Protein AF-0000000078545981 (afdb_homodimer)

Radius of gyration: 25.58 Å; Cα contacts (8 Å, |Δi|>4): 473; chains: 2; bounding box: 34×66×47 Å

Solvent-accessible surface area (backbone atoms only — not comparable to full-atom values): 12445 Å² total; per-residue (Å²): 108,71,69,75,79,91,59,86,45,88,55,86,55,73,70,48,71,36,40,28,35,37,30,53,40,69,57,75,70,80,60,61,68,42,64,24,30,32,37,38,50,86,18,31,39,32,31,20,72,53,64,70,74,86,62,79,92,63,53,77,44,69,44,54,41,65,69,32,52,59,37,54,38,78,92,73,46,34,36,37,40,34,45,97,63,34,34,36,37,37,31,60,71,41,71,53,61,66,56,50,51,54,48,51,52,38,18,22,26,33,38,65,70,96,108,73,69,75,77,90,56,86,42,87,57,87,54,76,70,46,73,37,40,27,34,36,31,51,41,68,58,73,72,79,59,61,68,43,62,24,29,33,37,37,52,87,18,31,41,33,30,20,73,53,64,69,77,85,59,78,93,62,54,78,45,70,44,55,42,66,70,32,52,57,37,53,38,80,92,74,46,35,37,37,39,34,46,97,63,34,34,36,37,38,30,60,72,43,70,53,59,68,58,51,50,53,47,50,51,37,18,22,28,34,38,64,71,96

Sequence (228 aa):
MPNWPDEKCTETPARLEGMVSIKRRKRRVINIARKFHAVLDKGILKLFIKKKAQVAPNPEFQIDLAKATIMYDEKRIILIFKTAAESHTLTPLEHTLDEWKDAIRKHRLHRQEAMPNWPDEKCTETPARLEGMVSIKRRKRRVINIARKFHAVLDKGILKLFIKKKAQVAPNPEFQIDLAKATIMYDEKRIILIFKTAAESHTLTPLEHTLDEWKDAIRKHRLHRQEA

Secondary structure (DSSP, 8-state):
-PPPP-----SPPPPEEEEEEEEEEE------EEEEEEEEETTEEEEESS-TTTS-SS-SEEEETTTSEEEEETTTTEEEEE-SSEEEEEEESSS-HHHHHHHHHHHHHHHHH-/-PPPP-----SPPPPEEEEEEEEEEE------EEEEEEEEETTEEEEESS-TTTS-SS-SEEEETTTSEEEEETTTTEEEEE-SSEEEEEEESSS-HHHHHHHHHHHHHHHHH-

Organism: NCBI:txid53326

pLDDT: mean 83.28, std 14.74, range [45.03, 96.81]

Foldseek 3Di:
DDDDDPDDDPDDDDDDDDDDDDDDDDPPDPPDDADFDWDDDLQKIFTHNDDPPDDDPHGPDIDRLLQWDWDDDVVVQWIWTDHPVDIDIDHDPPDGSVVVVVSNVVSNVRNNVD/DDDDDPDDDPDDDDDDDDDDDDDDDDPDDPPDDADFDWDDDLQKIFTHNDDVPPDDPHGPDMDRLLQWDWDDDVVVQWIWTDHPVDIDIDHDPPDGSVVVVVSNVVSNVSNNVD

Nearest PDB structures (foldseek):
  4iap-assembly1_A  TM=8.440E-01  e=1.764E-03  Saccharomyces cerevisiae S288C
  5mr1-assembly1_A  TM=7.602E-01  e=6.972E-03  Homo sapiens
  4gzu-assembly1_A  TM=7.068E-01  e=2.016E-02  Mus musculus
  4h6y-assembly2_B  TM=7.079E-01  e=2.146E-02  Homo sapiens
  2w2w-assembly7_G  TM=6.975E-01  e=3.122E-02  Homo sapiens

Structure (mmCIF, N/CA/C/O backbone):
data_AF-0000000078545981-model_v1
#
loop_
_entity.id
_entity.type
_entity.pdbx_description
1 polymer 'Uncharacterized protein'
#
loop_
_atom_site.group_PDB
_atom_site.id
_atom_site.type_symbol
_atom_site.label_atom_id
_atom_site.label_alt_id
_atom_site.label_comp_id
_atom_site.label_asym_id
_atom_site.label_entity_id
_atom_site.label_seq_id
_atom_site.pdbx_PDB_ins_code
_atom_site.Cartn_x
_atom_site.Cartn_y
_atom_site.Cartn_z
_atom_site.occupancy
_atom_site.B_iso_or_equiv
_atom_site.auth_seq_id
_atom_site.auth_comp_id
_atom_site.auth_asym_id
_atom_site.auth_atom_id
_atom_site.pdbx_PDB_model_num
ATOM 1 N N . MET A 1 1 ? -4.023 8.945 22.219 1 49.41 1 MET A N 1
ATOM 2 C CA . MET A 1 1 ? -3.732 10.281 21.703 1 49.41 1 MET A CA 1
ATOM 3 C C . MET A 1 1 ? -4.93 11.203 21.906 1 49.41 1 MET A C 1
ATOM 5 O O . MET A 1 1 ? -6.066 10.82 21.625 1 49.41 1 MET A O 1
ATOM 9 N N . PRO A 1 2 ? -4.668 12.234 22.734 1 52.06 2 PRO A N 1
ATOM 10 C CA . PRO A 1 2 ? -5.844 13.055 23.016 1 52.06 2 PRO A CA 1
ATOM 11 C C . PRO A 1 2 ? -6.418 13.711 21.766 1 52.06 2 PRO A C 1
ATOM 13 O O . PRO A 1 2 ? -5.676 14.031 20.828 1 52.06 2 PRO A O 1
ATOM 16 N N . ASN A 1 3 ? -7.648 13.547 21.5 1 58.53 3 ASN A N 1
ATOM 17 C CA . ASN A 1 3 ? -8.383 14.281 20.484 1 58.53 3 ASN A CA 1
ATOM 18 C C . ASN A 1 3 ? -8.453 15.766 20.797 1 58.53 3 ASN A C 1
ATOM 20 O O . ASN A 1 3 ? -8.312 16.172 21.953 1 58.53 3 ASN A O 1
ATOM 24 N N . TRP A 1 4 ? -8.344 16.625 19.781 1 61.16 4 TRP A N 1
ATOM 25 C CA . TRP A 1 4 ? -8.391 18.078 19.953 1 61.16 4 TRP A CA 1
ATOM 26 C C . TRP A 1 4 ? -9.75 18.516 20.484 1 61.16 4 TRP A C 1
ATOM 28 O O . TRP A 1 4 ? -10.781 17.984 20.078 1 61.16 4 TRP A O 1
ATOM 38 N N . PRO A 1 5 ? -9.797 19.281 21.547 1 55.97 5 PRO A N 1
ATOM 39 C CA . PRO A 1 5 ? -11.07 19.828 22.031 1 55.97 5 PRO A CA 1
ATOM 40 C C . PRO A 1 5 ? -11.797 20.656 20.969 1 55.97 5 PRO A C 1
ATOM 42 O O . PRO A 1 5 ? -11.148 21.234 20.078 1 55.97 5 PRO A O 1
ATOM 45 N N . ASP A 1 6 ? -13.031 20.625 20.703 1 56.56 6 ASP A N 1
ATOM 46 C CA . ASP A 1 6 ? -13.906 21.328 19.781 1 56.56 6 ASP A CA 1
ATOM 47 C C . ASP A 1 6 ? -14.047 22.797 20.172 1 56.56 6 ASP A C 1
ATOM 49 O O . ASP A 1 6 ? -14.688 23.125 21.172 1 56.56 6 ASP A O 1
ATOM 53 N N . GLU A 1 7 ? -13.016 23.578 20.234 1 57.84 7 GLU A N 1
ATOM 54 C CA . GLU A 1 7 ? -13.258 24.984 20.547 1 57.84 7 GLU A CA 1
ATOM 55 C C . GLU A 1 7 ? -13.57 25.797 19.297 1 57.84 7 GLU A C 1
ATOM 57 O O . GLU A 1 7 ? -13.141 25.422 18.188 1 57.84 7 GLU A O 1
ATOM 62 N N . LYS A 1 8 ? -14.516 26.766 19.359 1 59.5 8 LYS A N 1
ATOM 63 C CA . LYS A 1 8 ? -15 27.625 18.281 1 59.5 8 LYS A CA 1
ATOM 64 C C . LYS A 1 8 ? -13.914 28.578 17.797 1 59.5 8 LYS A C 1
ATOM 66 O O . LYS A 1 8 ? -13.164 29.125 18.609 1 59.5 8 LYS A O 1
ATOM 71 N N . CYS A 1 9 ? -13.602 28.594 16.516 1 61.69 9 CYS A N 1
ATOM 72 C CA . CYS A 1 9 ? -12.578 29.453 15.945 1 61.69 9 CYS A CA 1
ATOM 73 C C . CYS A 1 9 ? -13.133 30.828 15.641 1 61.69 9 CYS A C 1
ATOM 75 O O . CYS A 1 9 ? -14.102 30.969 14.898 1 61.69 9 CYS A O 1
ATOM 77 N N . THR A 1 10 ? -13.008 31.859 16.469 1 61.47 10 THR A N 1
ATOM 78 C CA . THR A 1 10 ? -13.578 33.188 16.203 1 61.47 10 THR A CA 1
ATOM 79 C C . THR A 1 10 ? -12.703 33.969 15.219 1 61.47 10 THR A C 1
ATOM 81 O O . THR A 1 10 ? -13.172 34.906 14.586 1 61.47 10 THR A O 1
ATOM 84 N N . GLU A 1 11 ? -11.43 33.719 15.148 1 72.44 11 GLU A N 1
ATOM 85 C CA . GLU A 1 11 ? -10.586 34.562 14.32 1 72.44 11 GLU A CA 1
ATOM 86 C C . GLU A 1 11 ? -9.828 33.75 13.281 1 72.44 11 GLU A C 1
ATOM 88 O O . GLU A 1 11 ? -9.648 32.531 13.445 1 72.44 11 GLU A O 1
ATOM 93 N N . THR A 1 12 ? -9.68 34.406 12.102 1 81.31 12 THR A N 1
ATOM 94 C CA . THR A 1 12 ? -8.875 33.75 11.07 1 81.31 12 THR A CA 1
ATOM 95 C C . THR A 1 12 ? -7.477 33.438 11.586 1 81.31 12 THR A C 1
ATOM 97 O O . THR A 1 12 ? -6.746 34.344 12 1 81.31 12 THR A O 1
ATOM 100 N N . PRO A 1 13 ? -7.18 32.281 11.602 1 88.12 13 PRO A N 1
ATOM 101 C CA . PRO A 1 13 ? -5.883 31.891 12.164 1 88.12 13 PRO A CA 1
ATOM 102 C C . PRO A 1 13 ? -4.707 32.375 11.32 1 88.12 13 PRO A C 1
ATOM 104 O O . PRO A 1 13 ? -4.836 32.531 10.102 1 88.12 13 PRO A O 1
ATOM 107 N N . ALA A 1 14 ? -3.598 32.75 12.047 1 90.62 14 ALA A N 1
ATOM 108 C CA . ALA A 1 14 ? -2.385 33.219 11.375 1 90.62 14 ALA A CA 1
ATOM 109 C C . ALA A 1 14 ? -1.733 32.094 10.586 1 90.62 14 ALA A C 1
ATOM 111 O O . ALA A 1 14 ? -1.703 30.938 11.031 1 90.62 14 ALA A O 1
ATOM 112 N N . ARG A 1 15 ? -1.225 32.469 9.523 1 93.38 15 ARG A N 1
ATOM 113 C CA . ARG A 1 15 ? -0.495 31.547 8.672 1 93.38 15 ARG A CA 1
ATOM 114 C C . ARG A 1 15 ? 0.783 31.078 9.352 1 93.38 15 ARG A C 1
ATOM 116 O O . ARG A 1 15 ? 1.457 31.844 10.031 1 93.38 15 ARG A O 1
ATOM 123 N N . LEU A 1 16 ? 1.117 29.797 9.211 1 95.06 16 LEU A N 1
ATOM 124 C CA . LEU A 1 16 ? 2.354 29.203 9.711 1 95.06 16 LEU A CA 1
ATOM 125 C C . LEU A 1 16 ? 3.066 28.422 8.617 1 95.06 16 LEU A C 1
ATOM 127 O O . LEU A 1 16 ? 2.426 27.703 7.844 1 95.06 16 LEU A O 1
ATOM 131 N N . GLU A 1 17 ? 4.398 28.641 8.469 1 94.5 17 GLU A N 1
ATOM 132 C CA . GLU A 1 17 ? 5.184 27.891 7.488 1 94.5 17 GLU A CA 1
ATOM 133 C C . GLU A 1 17 ? 6.527 27.453 8.07 1 94.5 17 GLU A C 1
ATOM 135 O O . GLU A 1 17 ? 7.059 28.109 8.969 1 94.5 17 GLU A O 1
ATOM 140 N N . GLY A 1 18 ? 7.02 26.375 7.625 1 94.06 18 GLY A N 1
ATOM 141 C CA . GLY A 1 18 ? 8.297 25.875 8.094 1 94.06 18 GLY A CA 1
ATOM 142 C C . GLY A 1 18 ? 8.641 24.5 7.531 1 94.06 18 GLY A C 1
ATOM 143 O O . GLY A 1 18 ? 7.789 23.844 6.938 1 94.06 18 GLY A O 1
ATOM 144 N N . MET A 1 19 ? 9.844 24.125 7.711 1 95.31 19 MET A N 1
ATOM 145 C CA . MET A 1 19 ? 10.312 22.828 7.238 1 95.31 19 MET A CA 1
ATOM 146 C C . MET A 1 19 ? 9.797 21.703 8.141 1 95.31 19 MET A C 1
ATOM 148 O O . MET A 1 19 ? 9.789 21.844 9.359 1 95.31 19 MET A O 1
ATOM 152 N N . VAL A 1 20 ? 9.312 20.734 7.477 1 95.69 20 VAL A N 1
ATOM 153 C CA . VAL A 1 20 ? 8.828 19.562 8.219 1 95.69 20 VAL A CA 1
ATOM 154 C C . VAL A 1 20 ? 9.297 18.281 7.527 1 95.69 20 VAL A C 1
ATOM 156 O O . VAL A 1 20 ? 9.688 18.312 6.359 1 95.69 20 VAL A O 1
ATOM 159 N N . SER A 1 21 ? 9.375 17.188 8.258 1 95.06 21 SER A N 1
ATOM 160 C CA . SER A 1 21 ? 9.539 15.844 7.73 1 95.06 21 SER A CA 1
ATOM 161 C C . SER A 1 21 ? 8.219 15.078 7.754 1 95.06 21 SER A C 1
ATOM 163 O O . SER A 1 21 ? 7.527 15.047 8.773 1 95.06 21 SER A O 1
ATOM 165 N N . ILE A 1 22 ? 7.805 14.578 6.617 1 93.38 22 ILE A N 1
ATOM 166 C CA . ILE A 1 22 ? 6.527 13.875 6.52 1 93.38 22 ILE A CA 1
ATOM 167 C C . ILE A 1 22 ? 6.773 12.414 6.164 1 93.38 22 ILE A C 1
ATOM 169 O O . ILE A 1 22 ? 7.531 12.109 5.242 1 93.38 22 ILE A O 1
ATOM 173 N N . LYS A 1 23 ? 6.25 11.555 6.898 1 90.88 23 LYS A N 1
ATOM 174 C CA . LYS A 1 23 ? 6.148 10.133 6.566 1 90.88 23 LYS A CA 1
ATOM 175 C C . LYS A 1 23 ? 4.719 9.766 6.176 1 90.88 23 LYS A C 1
ATOM 177 O O . LYS A 1 23 ? 3.791 9.922 6.973 1 90.88 23 LYS A O 1
ATOM 182 N N . ARG A 1 24 ? 4.543 9.359 5.059 1 84.81 24 ARG A N 1
ATOM 183 C CA . ARG A 1 24 ? 3.23 8.992 4.535 1 84.81 24 ARG A CA 1
ATOM 184 C C . ARG A 1 24 ? 3.023 7.48 4.586 1 84.81 24 ARG A C 1
ATOM 186 O O . ARG A 1 24 ? 3.902 6.719 4.18 1 84.81 24 ARG A O 1
ATOM 193 N N . ARG A 1 25 ? 1.862 7.121 5.164 1 79.38 25 ARG A N 1
ATOM 194 C CA . ARG A 1 25 ? 1.507 5.707 5.184 1 79.38 25 ARG A CA 1
ATOM 195 C C . ARG A 1 25 ? 0.142 5.477 4.543 1 79.38 25 ARG A C 1
ATOM 197 O O . ARG A 1 25 ? -0.861 6.039 4.984 1 79.38 25 ARG A O 1
ATOM 204 N N . LYS A 1 26 ? 0.207 4.82 3.455 1 69 26 LYS A N 1
ATOM 205 C CA . LYS A 1 26 ? -1.059 4.445 2.83 1 69 26 LYS A CA 1
ATOM 206 C C . LYS A 1 26 ? -1.692 3.256 3.547 1 69 26 LYS A C 1
ATOM 208 O O . LYS A 1 26 ? -0.987 2.381 4.055 1 69 26 LYS A O 1
ATOM 213 N N . ARG A 1 27 ? -2.984 3.506 3.967 1 61.5 27 ARG A N 1
ATOM 214 C CA . ARG A 1 27 ? -3.691 2.389 4.582 1 61.5 27 ARG A CA 1
ATOM 215 C C . ARG A 1 27 ? -3.605 1.14 3.709 1 61.5 27 ARG A C 1
ATOM 217 O O . ARG A 1 27 ? -3.641 1.229 2.48 1 61.5 27 ARG A O 1
ATOM 224 N N . ARG A 1 28 ? -3.156 0.158 4.367 1 56.94 28 ARG A N 1
ATOM 225 C CA . ARG A 1 28 ? -3.014 -1.12 3.68 1 56.94 28 ARG A CA 1
ATOM 226 C C . ARG A 1 28 ? -4.336 -1.56 3.059 1 56.94 28 ARG A C 1
ATOM 228 O O . ARG A 1 28 ? -5.391 -1.431 3.68 1 56.94 28 ARG A O 1
ATOM 235 N N . VAL A 1 29 ? -4.352 -1.504 1.845 1 54.16 29 VAL A N 1
ATOM 236 C CA . VAL A 1 29 ? -5.477 -2.146 1.174 1 54.16 29 VAL A CA 1
ATOM 237 C C . VAL A 1 29 ? -5.633 -3.576 1.685 1 54.16 29 VAL A C 1
ATOM 239 O O . VAL A 1 29 ? -4.648 -4.301 1.839 1 54.16 29 VAL A O 1
ATOM 242 N N . ILE A 1 30 ? -6.797 -3.688 2.434 1 56.59 30 ILE A N 1
ATOM 243 C CA . ILE A 1 30 ? -7.121 -5.059 2.812 1 56.59 30 ILE A CA 1
ATOM 244 C C . ILE A 1 30 ? -6.891 -5.988 1.624 1 56.59 30 ILE A C 1
ATOM 246 O O . ILE A 1 30 ? -7.43 -5.766 0.537 1 56.59 30 ILE A O 1
ATOM 250 N 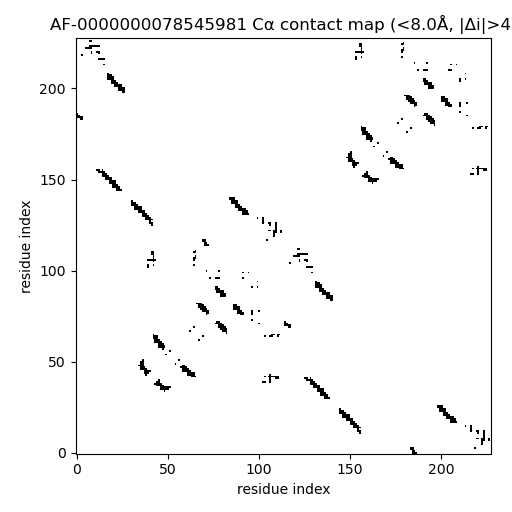N . ASN A 1 31 ? -5.902 -6.707 1.755 1 63.19 31 ASN A N 1
ATOM 251 C CA . ASN A 1 31 ? -5.707 -7.73 0.733 1 63.19 31 ASN A CA 1
ATOM 252 C C . ASN A 1 31 ? -6.77 -8.82 0.816 1 63.19 31 ASN A C 1
ATOM 254 O O . ASN A 1 31 ? -6.848 -9.547 1.81 1 63.19 31 ASN A O 1
ATOM 258 N N . ILE A 1 32 ? -7.82 -8.609 0.059 1 77.75 32 ILE A N 1
ATOM 259 C CA . ILE A 1 32 ? -8.859 -9.625 0.037 1 77.75 32 ILE A CA 1
ATOM 260 C C . ILE A 1 32 ? -8.484 -10.727 -0.951 1 77.75 32 ILE A C 1
ATOM 262 O O . ILE A 1 32 ? -7.938 -10.453 -2.021 1 77.75 32 ILE A O 1
ATOM 266 N N . ALA A 1 33 ? -8.719 -11.945 -0.487 1 88.19 33 ALA A N 1
ATOM 267 C CA . ALA A 1 33 ? -8.57 -13.078 -1.399 1 88.19 33 ALA A CA 1
ATOM 268 C C . ALA A 1 33 ? -9.711 -13.125 -2.404 1 88.19 33 ALA A C 1
ATOM 270 O O . ALA A 1 33 ? -10.867 -12.883 -2.049 1 88.19 33 ALA A O 1
ATOM 271 N N . ARG A 1 34 ? -9.445 -13.281 -3.633 1 89.44 34 ARG A N 1
ATOM 272 C CA . ARG A 1 34 ? -10.438 -13.43 -4.688 1 89.44 34 ARG A CA 1
ATOM 273 C C . ARG A 1 34 ? -10.273 -14.766 -5.406 1 89.44 34 ARG A C 1
ATOM 275 O O . ARG A 1 34 ? -9.164 -15.305 -5.492 1 89.44 34 ARG A O 1
ATOM 282 N N . LYS A 1 35 ? -11.43 -15.227 -5.898 1 92.62 35 LYS A N 1
ATOM 283 C CA . LYS A 1 35 ? -11.406 -16.469 -6.66 1 92.62 35 LYS A CA 1
ATOM 284 C C . LYS A 1 35 ? -11.117 -16.203 -8.133 1 92.62 35 LYS A C 1
ATOM 286 O O . LYS A 1 35 ? -11.625 -15.242 -8.711 1 92.62 35 LYS A O 1
ATOM 291 N N . PHE A 1 36 ? -10.273 -17.047 -8.672 1 92.44 36 PHE A N 1
ATOM 292 C CA . PHE A 1 36 ? -9.914 -16.953 -10.086 1 92.44 36 PHE A CA 1
ATOM 293 C C . PHE A 1 36 ? -9.93 -18.344 -10.734 1 92.44 36 PHE A C 1
ATOM 295 O O . PHE A 1 36 ? -9.766 -19.344 -10.047 1 92.44 36 PHE A O 1
ATOM 302 N N . HIS A 1 37 ? -10.188 -18.359 -11.984 1 93.88 37 HIS A N 1
ATOM 303 C CA . HIS A 1 37 ? -9.797 -19.5 -12.812 1 93.88 37 HIS A CA 1
ATOM 304 C C . HIS A 1 37 ? -8.352 -19.391 -13.266 1 93.88 37 HIS A C 1
ATOM 306 O O . HIS A 1 37 ? -8 -18.484 -14.031 1 93.88 37 HIS A O 1
ATOM 312 N N . ALA A 1 38 ? -7.57 -20.234 -12.797 1 94.75 38 ALA A N 1
ATOM 313 C CA . ALA A 1 38 ? -6.145 -20.188 -13.094 1 94.75 38 ALA A CA 1
ATOM 314 C C . ALA A 1 38 ? -5.793 -21.141 -14.234 1 94.75 38 ALA A C 1
ATOM 316 O O . ALA A 1 38 ? -6.293 -22.266 -14.281 1 94.75 38 ALA A O 1
ATOM 317 N N . VAL A 1 39 ? -4.977 -20.672 -15.125 1 93.75 39 VAL A N 1
ATOM 318 C CA . VAL A 1 39 ? -4.469 -21.484 -16.234 1 93.75 39 VAL A CA 1
ATOM 319 C C . VAL A 1 39 ? -2.941 -21.438 -16.234 1 93.75 39 VAL A C 1
ATOM 321 O O . VAL A 1 39 ? -2.342 -20.375 -16.328 1 93.75 39 VAL A O 1
ATOM 324 N N . LEU A 1 40 ? -2.422 -22.531 -16.047 1 94.81 40 LEU A N 1
ATOM 325 C CA . LEU A 1 40 ? -0.972 -22.672 -16.125 1 94.81 40 LEU A CA 1
ATOM 326 C C . LEU A 1 40 ? -0.556 -23.234 -17.469 1 94.81 40 LEU A C 1
ATOM 328 O O . LEU A 1 40 ? -0.916 -24.359 -17.828 1 94.81 40 LEU A O 1
ATOM 332 N N . ASP A 1 41 ? 0.167 -22.328 -18.25 1 91.19 41 ASP A N 1
ATOM 333 C CA . ASP A 1 41 ? 0.577 -22.703 -19.594 1 91.19 41 ASP A CA 1
ATOM 334 C C . ASP A 1 41 ? 1.945 -22.109 -19.938 1 91.19 41 ASP A C 1
ATOM 336 O O . ASP A 1 41 ? 2.158 -20.906 -19.812 1 91.19 41 ASP A O 1
ATOM 340 N N . LYS A 1 42 ? 2.939 -22.984 -20.312 1 90.12 42 LYS A N 1
ATOM 341 C CA . LYS A 1 42 ? 4.262 -22.594 -20.797 1 90.12 42 LYS A CA 1
ATOM 342 C C . LYS A 1 42 ? 4.973 -21.703 -19.797 1 90.12 42 LYS A C 1
ATOM 344 O O . LYS A 1 42 ? 5.57 -20.688 -20.172 1 90.12 42 LYS A O 1
ATOM 349 N N . GLY A 1 43 ? 4.73 -21.922 -18.578 1 92.19 43 GLY A N 1
ATOM 350 C CA . GLY A 1 43 ? 5.48 -21.234 -17.531 1 92.19 43 GLY A CA 1
ATOM 351 C C . GLY A 1 43 ? 4.805 -19.969 -17.047 1 92.19 43 GLY A C 1
ATOM 352 O O . GLY A 1 43 ? 5.367 -19.234 -16.219 1 92.19 43 GLY A O 1
ATOM 353 N N . ILE A 1 44 ? 3.635 -19.719 -17.547 1 93.88 44 ILE A N 1
ATOM 354 C CA . ILE A 1 44 ? 2.895 -18.516 -17.141 1 93.88 44 ILE A CA 1
ATOM 355 C C . ILE A 1 44 ? 1.591 -18.922 -16.469 1 93.88 44 ILE A C 1
ATOM 357 O O . ILE A 1 44 ? 0.847 -19.766 -16.984 1 93.88 44 ILE A O 1
ATOM 361 N N . LEU A 1 45 ? 1.384 -18.453 -15.273 1 95.19 45 LEU A N 1
ATOM 362 C CA . LEU A 1 45 ? 0.115 -18.625 -14.57 1 95.19 45 LEU A CA 1
ATOM 363 C C . LEU A 1 45 ? -0.827 -17.453 -14.875 1 95.19 45 LEU A C 1
ATOM 365 O O . LEU A 1 45 ? -0.555 -16.312 -14.492 1 95.19 45 LEU A O 1
ATOM 369 N N . LYS A 1 46 ? -1.882 -17.766 -15.547 1 93.19 46 LYS A N 1
ATOM 370 C CA . LYS A 1 46 ? -2.879 -16.766 -15.891 1 93.19 46 LYS A CA 1
ATOM 371 C C . LYS A 1 46 ? -4.117 -16.891 -15.008 1 93.19 46 LYS A C 1
ATOM 373 O O . LYS A 1 46 ? -4.621 -18 -14.797 1 93.19 46 LYS A O 1
ATOM 378 N N . LEU A 1 47 ? -4.559 -15.773 -14.477 1 92.81 47 LEU A N 1
ATOM 379 C CA . LEU A 1 47 ? -5.699 -15.766 -13.562 1 92.81 47 LEU A CA 1
ATOM 380 C C . LEU A 1 47 ? -6.879 -15.023 -14.18 1 92.81 47 LEU A C 1
ATOM 382 O O . LEU A 1 47 ? -6.777 -13.828 -14.492 1 92.81 47 LEU A O 1
ATOM 386 N N . PHE A 1 48 ? -7.977 -15.711 -14.242 1 90.25 48 PHE A N 1
ATOM 387 C CA . PHE A 1 48 ? -9.195 -15.156 -14.828 1 90.25 48 PHE A CA 1
ATOM 388 C C . PHE A 1 48 ? -10.297 -15.047 -13.781 1 90.25 48 PHE A C 1
ATOM 390 O O . PHE A 1 48 ? -10.422 -15.914 -12.914 1 90.25 48 PHE A O 1
ATOM 397 N N . ILE A 1 49 ? -11 -13.93 -13.641 1 81.81 49 ILE A N 1
ATOM 398 C CA . ILE A 1 49 ? -12.102 -13.773 -12.695 1 81.81 49 ILE A CA 1
ATOM 399 C C . ILE A 1 49 ? -13.156 -14.844 -12.953 1 81.81 49 ILE A C 1
ATOM 401 O O . ILE A 1 49 ? -13.727 -15.406 -12.008 1 81.81 49 ILE A O 1
ATOM 405 N N . LYS A 1 50 ? -13.688 -15.039 -14.102 1 68.19 50 LYS A N 1
ATOM 406 C CA . LYS A 1 50 ? -14.68 -16.062 -14.43 1 68.19 50 LYS A CA 1
ATOM 407 C C . LYS A 1 50 ? -14.07 -17.141 -15.32 1 68.19 50 LYS A C 1
ATOM 409 O O . LYS A 1 50 ? -13.016 -16.953 -15.914 1 68.19 50 LYS A O 1
ATOM 414 N N . LYS A 1 51 ? -14.688 -18.344 -15.18 1 58.47 51 LYS A N 1
ATOM 415 C CA . LYS A 1 51 ? -14.258 -19.469 -16 1 58.47 51 LYS A CA 1
ATOM 416 C C . LYS A 1 51 ? -14.016 -19.016 -17.453 1 58.47 51 LYS A C 1
ATOM 418 O O . LYS A 1 51 ? -14.727 -18.156 -17.969 1 58.47 51 LYS A O 1
ATOM 423 N N . LYS A 1 52 ? -12.867 -18.922 -17.922 1 53.31 52 LYS A N 1
ATOM 424 C CA . LYS A 1 52 ? -12.523 -18.641 -19.312 1 53.31 52 LYS A CA 1
ATOM 425 C C . LYS A 1 52 ? -13.703 -18.906 -20.234 1 53.31 52 LYS A C 1
ATOM 427 O O . LYS A 1 52 ? -13.594 -18.766 -21.453 1 53.31 52 LYS A O 1
ATOM 432 N N . ALA A 1 53 ? -14.586 -19.781 -19.812 1 50.41 53 ALA A N 1
ATOM 433 C CA . ALA A 1 53 ? -15.398 -20.062 -21 1 50.41 53 ALA A CA 1
ATOM 434 C C . ALA A 1 53 ? -15.82 -18.766 -21.688 1 50.41 53 ALA A C 1
ATOM 436 O O . ALA A 1 53 ? -15.641 -18.609 -22.891 1 50.41 53 ALA A O 1
ATOM 437 N N . GLN A 1 54 ? -16.953 -18.172 -21.219 1 51.06 54 GLN A N 1
ATOM 438 C CA . GLN A 1 54 ? -17.703 -17.266 -22.078 1 51.06 54 GLN A CA 1
ATOM 439 C C . GLN A 1 54 ? -16.953 -15.938 -22.25 1 51.06 54 GLN A C 1
ATOM 441 O O . GLN A 1 54 ? -17.25 -15.18 -23.172 1 51.06 54 GLN A O 1
ATOM 446 N N . VAL A 1 55 ? -16.375 -15.273 -21.188 1 49.94 55 VAL A N 1
ATOM 447 C CA . VAL A 1 55 ? -16.203 -13.82 -21.188 1 49.94 55 VAL A CA 1
ATOM 448 C C . VAL A 1 55 ? -14.82 -13.461 -21.719 1 49.94 55 VAL A C 1
ATOM 450 O O . VAL A 1 55 ? -13.969 -14.336 -21.875 1 49.94 55 VAL A O 1
ATOM 453 N N . ALA A 1 56 ? -14.25 -12.188 -21.359 1 53.94 56 ALA A N 1
ATOM 454 C CA . ALA A 1 56 ? -13.211 -11.328 -21.922 1 53.94 56 ALA A CA 1
ATOM 455 C C . ALA A 1 56 ? -11.852 -12.023 -21.891 1 53.94 56 ALA A C 1
ATOM 457 O O . ALA A 1 56 ? -11.469 -12.617 -20.875 1 53.94 56 ALA A O 1
ATOM 458 N N . PRO A 1 57 ? -11.141 -12.336 -23.031 1 64.94 57 PRO A N 1
ATOM 459 C CA . PRO A 1 57 ? -9.93 -13.055 -23.422 1 64.94 57 PRO A CA 1
ATOM 460 C C . PRO A 1 57 ? -8.719 -12.672 -22.578 1 64.94 57 PRO A C 1
ATOM 462 O O . PRO A 1 57 ? -7.75 -13.43 -22.484 1 64.94 57 PRO A O 1
ATOM 465 N N . ASN A 1 58 ? -8.836 -11.648 -21.75 1 80.19 58 ASN A N 1
ATOM 466 C CA . ASN A 1 58 ? -7.562 -11.258 -21.141 1 80.19 58 ASN A CA 1
ATOM 467 C C . ASN A 1 58 ? -7.516 -11.617 -19.656 1 80.19 58 ASN A C 1
ATOM 469 O O . ASN A 1 58 ? -8.477 -11.391 -18.922 1 80.19 58 ASN A O 1
ATOM 473 N N . PRO A 1 59 ? -6.551 -12.328 -19.266 1 87.5 59 PRO A N 1
ATOM 474 C CA . PRO A 1 59 ? -6.375 -12.594 -17.828 1 87.5 59 PRO A CA 1
ATOM 475 C C . PRO A 1 59 ? -6.336 -11.32 -17 1 87.5 59 PRO A C 1
ATOM 477 O O . PRO A 1 59 ? -5.926 -10.266 -17.484 1 87.5 59 PRO A O 1
ATOM 480 N N . GLU A 1 60 ? -6.926 -11.32 -15.828 1 85.75 60 GLU A N 1
ATOM 481 C CA . GLU A 1 60 ? -6.801 -10.203 -14.898 1 85.75 60 GLU A CA 1
ATOM 482 C C . GLU A 1 60 ? -5.336 -9.906 -14.594 1 85.75 60 GLU A C 1
ATOM 484 O O . GLU A 1 60 ? -4.93 -8.742 -14.555 1 85.75 60 GLU A O 1
ATOM 489 N N . PHE A 1 61 ? -4.629 -10.984 -14.352 1 86.25 61 PHE A N 1
ATOM 490 C CA . PHE A 1 61 ? -3.182 -10.852 -14.242 1 86.25 61 PHE A CA 1
ATOM 491 C C . PHE A 1 61 ? -2.498 -12.195 -14.477 1 86.25 61 PHE A C 1
ATOM 493 O O . PHE A 1 61 ? -3.162 -13.227 -14.578 1 86.25 61 PHE A O 1
ATOM 500 N N . GLN A 1 62 ? -1.218 -12.062 -14.609 1 92.12 62 GLN A N 1
ATOM 501 C CA . GLN A 1 62 ? -0.416 -13.258 -14.852 1 92.12 62 GLN A CA 1
ATOM 502 C C . GLN A 1 62 ? 0.888 -13.219 -14.062 1 92.12 62 GLN A C 1
ATOM 504 O O . GLN A 1 62 ? 1.367 -12.141 -13.703 1 92.12 62 GLN A O 1
ATOM 509 N N . ILE A 1 63 ? 1.359 -14.289 -13.812 1 93.38 63 ILE A N 1
ATOM 510 C CA . ILE A 1 63 ? 2.617 -14.438 -13.086 1 93.38 63 ILE A CA 1
ATOM 511 C C . ILE A 1 63 ? 3.605 -15.242 -13.93 1 93.38 63 ILE A C 1
ATOM 513 O O . ILE A 1 63 ? 3.316 -16.375 -14.328 1 93.38 63 ILE A O 1
ATOM 517 N N . ASP A 1 64 ? 4.691 -14.625 -14.281 1 93.06 64 ASP A N 1
ATOM 518 C CA . ASP A 1 64 ? 5.797 -15.336 -14.906 1 93.06 64 ASP A CA 1
ATOM 519 C C . ASP A 1 64 ? 6.57 -16.156 -13.883 1 93.06 64 ASP A C 1
ATOM 521 O O . ASP A 1 64 ? 7.273 -15.609 -13.039 1 93.06 64 ASP A O 1
ATOM 525 N N . LEU A 1 65 ? 6.551 -17.422 -14.055 1 93.12 65 LEU A N 1
ATOM 526 C CA . LEU A 1 65 ? 7.098 -18.312 -13.039 1 93.12 65 LEU A CA 1
ATOM 527 C C . LEU A 1 65 ? 8.617 -18.234 -13.008 1 93.12 65 LEU A C 1
ATOM 529 O O . LEU A 1 65 ? 9.242 -18.547 -12 1 93.12 65 LEU A O 1
ATOM 533 N N . ALA A 1 66 ? 9.203 -17.828 -14.078 1 88.62 66 ALA A N 1
ATOM 534 C CA . ALA A 1 66 ? 10.656 -17.719 -14.141 1 88.62 66 ALA A CA 1
ATOM 535 C C . ALA A 1 66 ? 11.148 -16.484 -13.375 1 88.62 66 ALA A C 1
ATOM 537 O O . ALA A 1 66 ? 12.32 -16.422 -12.984 1 88.62 66 ALA A O 1
ATOM 538 N N . LYS A 1 67 ? 10.25 -15.555 -13.148 1 89.06 67 LYS A N 1
ATOM 539 C CA . LYS A 1 67 ? 10.648 -14.297 -12.516 1 89.06 67 LYS A CA 1
ATOM 540 C C . LYS A 1 67 ? 10.195 -14.242 -11.062 1 89.06 67 LYS A C 1
ATOM 542 O O . LYS A 1 67 ? 10.406 -13.242 -10.375 1 89.06 67 LYS A O 1
ATOM 547 N N . ALA A 1 68 ? 9.562 -15.203 -10.672 1 90.38 68 ALA A N 1
ATOM 548 C CA . ALA A 1 68 ? 9.016 -15.211 -9.312 1 90.38 68 ALA A CA 1
ATOM 549 C C . ALA A 1 68 ? 9.766 -16.203 -8.422 1 90.38 68 ALA A C 1
ATOM 551 O O . ALA A 1 68 ? 10.195 -17.25 -8.883 1 90.38 68 ALA A O 1
ATOM 552 N N . THR A 1 69 ? 10.047 -15.812 -7.227 1 91.88 69 THR A N 1
ATOM 553 C CA . THR A 1 69 ? 10.414 -16.781 -6.199 1 91.88 69 THR A CA 1
ATOM 554 C C . THR A 1 69 ? 9.188 -17.531 -5.707 1 91.88 69 THR A C 1
ATOM 556 O O . THR A 1 69 ? 8.195 -16.922 -5.301 1 91.88 69 THR A O 1
ATOM 559 N N . ILE A 1 70 ? 9.258 -18.797 -5.809 1 92.62 70 ILE A N 1
ATOM 560 C CA . ILE A 1 70 ? 8.086 -19.609 -5.496 1 92.62 70 ILE A CA 1
ATOM 561 C C . ILE A 1 70 ? 8.352 -20.438 -4.234 1 92.62 70 ILE A C 1
ATOM 563 O O . ILE A 1 70 ? 9.383 -21.094 -4.125 1 92.62 70 ILE A O 1
ATOM 567 N N . MET A 1 71 ? 7.441 -20.297 -3.311 1 91.81 71 MET A N 1
ATOM 568 C CA . MET A 1 71 ? 7.473 -21.062 -2.061 1 91.81 71 MET A CA 1
ATOM 569 C C . MET A 1 71 ? 6.141 -21.75 -1.809 1 91.81 71 MET A C 1
ATOM 571 O O . MET A 1 71 ? 5.152 -21.484 -2.496 1 91.81 71 MET A O 1
ATOM 575 N N . TYR A 1 72 ? 6.137 -22.75 -0.926 1 92.06 72 TYR A N 1
ATOM 576 C CA . TYR A 1 72 ? 4.887 -23.422 -0.578 1 92.06 72 TYR A CA 1
ATOM 577 C C . TYR A 1 72 ? 4.836 -23.734 0.911 1 92.06 72 TYR A C 1
ATOM 579 O O . TYR A 1 72 ? 5.871 -23.766 1.582 1 92.06 72 TYR A O 1
ATOM 587 N N . ASP A 1 73 ? 3.691 -23.812 1.418 1 91.75 73 ASP A N 1
ATOM 588 C CA . ASP A 1 73 ? 3.398 -24.219 2.789 1 91.75 73 ASP A CA 1
ATOM 589 C C . ASP A 1 73 ? 2.379 -25.344 2.816 1 91.75 73 ASP A C 1
ATOM 591 O O . ASP A 1 73 ? 1.188 -25.125 2.59 1 91.75 73 ASP A O 1
ATOM 595 N N . GLU A 1 74 ? 2.764 -26.531 3.164 1 91 74 GLU A N 1
ATOM 596 C CA . GLU A 1 74 ? 1.907 -27.703 3.113 1 91 74 GLU A CA 1
ATOM 597 C C . GLU A 1 74 ? 0.861 -27.672 4.223 1 91 74 GLU A C 1
ATOM 599 O O . GLU A 1 74 ? -0.262 -28.156 4.039 1 91 74 GLU A O 1
ATOM 604 N N . LYS A 1 75 ? 1.283 -27.141 5.34 1 91.94 75 LYS A N 1
ATOM 605 C CA . LYS A 1 75 ? 0.343 -27.062 6.453 1 91.94 75 LYS A CA 1
ATOM 606 C C . LYS A 1 75 ? -0.825 -26.141 6.129 1 91.94 75 LYS A C 1
ATOM 608 O O . LYS A 1 75 ? -1.975 -26.438 6.457 1 91.94 75 LYS A O 1
ATOM 613 N N . ARG A 1 76 ? -0.532 -25.172 5.371 1 92.69 76 ARG A N 1
ATOM 614 C CA . ARG A 1 76 ? -1.55 -24.188 5.031 1 92.69 76 ARG A CA 1
ATOM 615 C C . ARG A 1 76 ? -2.137 -24.453 3.65 1 92.69 76 ARG A C 1
ATOM 617 O O . ARG A 1 76 ? -3.102 -23.812 3.242 1 92.69 76 ARG A O 1
ATOM 624 N N . ILE A 1 77 ? -1.62 -25.344 2.98 1 94.5 77 ILE A N 1
ATOM 625 C CA . ILE A 1 77 ? -2.051 -25.734 1.644 1 94.5 77 ILE A CA 1
ATOM 626 C C . ILE A 1 77 ? -2.053 -24.516 0.724 1 94.5 77 ILE A C 1
ATOM 628 O O . ILE A 1 77 ? -3.039 -24.25 0.03 1 94.5 77 ILE A O 1
ATOM 632 N N . ILE A 1 78 ? -0.888 -23.797 0.711 1 95.56 78 ILE A N 1
ATOM 633 C CA . ILE A 1 78 ? -0.81 -22.594 -0.109 1 95.56 78 ILE A CA 1
ATOM 634 C C . ILE A 1 78 ? 0.504 -22.578 -0.888 1 95.56 78 ILE A C 1
ATOM 636 O O . ILE A 1 78 ? 1.471 -23.25 -0.495 1 95.56 78 ILE A O 1
ATOM 640 N N . LEU A 1 79 ? 0.482 -21.875 -2.012 1 95.56 79 LEU A N 1
ATOM 641 C CA . LEU A 1 79 ? 1.651 -21.469 -2.787 1 95.56 79 LEU A CA 1
ATOM 642 C C . LEU A 1 79 ? 1.855 -19.969 -2.717 1 95.56 79 LEU A C 1
ATOM 644 O O . LEU A 1 79 ? 0.889 -19.203 -2.752 1 95.56 79 LEU A O 1
ATOM 648 N N . ILE A 1 80 ? 3.117 -19.516 -2.602 1 94.62 80 ILE A N 1
ATOM 649 C CA . ILE A 1 80 ? 3.426 -18.094 -2.543 1 94.62 80 ILE A CA 1
ATOM 650 C C . ILE A 1 80 ? 4.336 -17.719 -3.711 1 94.62 80 ILE A C 1
ATOM 652 O O . ILE A 1 80 ? 5.387 -18.328 -3.912 1 94.62 80 ILE A O 1
ATOM 656 N N . PHE A 1 81 ? 3.9 -16.859 -4.465 1 93.75 81 PHE A N 1
ATOM 657 C CA . PHE A 1 81 ? 4.676 -16.266 -5.555 1 93.75 81 PHE A CA 1
ATOM 658 C C . PHE A 1 81 ? 5.156 -14.875 -5.195 1 93.75 81 PHE A C 1
ATOM 660 O O . PHE A 1 81 ? 4.344 -13.969 -4.969 1 93.75 81 PHE A O 1
ATOM 667 N N . LYS A 1 82 ? 6.457 -14.695 -5.133 1 90.31 82 LYS A N 1
ATOM 668 C CA . LYS A 1 82 ? 7.02 -13.391 -4.793 1 90.31 82 LYS A CA 1
ATOM 669 C C . LYS A 1 82 ? 7.785 -12.797 -5.969 1 90.31 82 LYS A C 1
ATOM 671 O O . LYS A 1 82 ? 8.672 -13.445 -6.52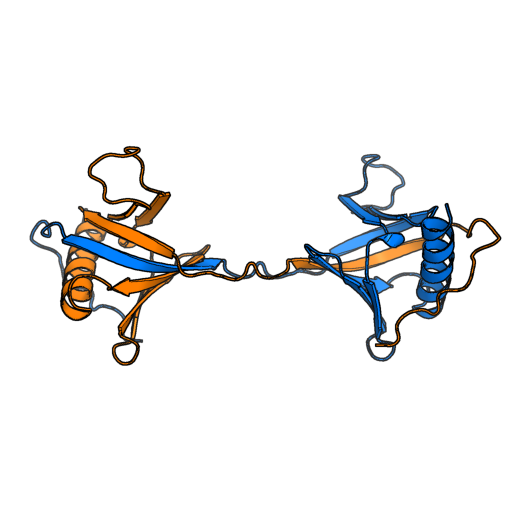7 1 90.31 82 LYS A O 1
ATOM 676 N N . THR A 1 83 ? 7.363 -11.727 -6.348 1 85.75 83 THR A N 1
ATOM 677 C CA . THR A 1 83 ? 8.102 -10.914 -7.309 1 85.75 83 THR A CA 1
ATOM 678 C C . THR A 1 83 ? 8.672 -9.664 -6.641 1 85.75 83 THR A C 1
ATOM 680 O O . THR A 1 83 ? 8.578 -9.516 -5.422 1 85.75 83 THR A O 1
ATOM 683 N N . ALA A 1 84 ? 9.336 -8.812 -7.387 1 77.38 84 ALA A N 1
ATOM 684 C CA . ALA A 1 84 ? 9.922 -7.59 -6.84 1 77.38 84 ALA A CA 1
ATOM 685 C C . ALA A 1 84 ? 8.844 -6.648 -6.312 1 77.38 84 ALA A C 1
ATOM 687 O O . ALA A 1 84 ? 9.062 -5.93 -5.336 1 77.38 84 ALA A O 1
ATOM 688 N N . ALA A 1 85 ? 7.68 -6.738 -6.883 1 72.56 85 ALA A N 1
ATOM 689 C CA . ALA A 1 85 ? 6.668 -5.723 -6.613 1 72.56 85 ALA A CA 1
ATOM 690 C C . ALA A 1 85 ? 5.539 -6.285 -5.758 1 72.56 85 ALA A C 1
ATOM 692 O O . ALA A 1 85 ? 4.852 -5.539 -5.059 1 72.56 85 ALA A O 1
ATOM 693 N N . GLU A 1 86 ? 5.398 -7.594 -5.84 1 82.56 86 GLU A N 1
ATOM 694 C CA . GLU A 1 86 ? 4.191 -8.133 -5.219 1 82.56 86 GLU A CA 1
ATOM 695 C C . GLU A 1 86 ? 4.406 -9.57 -4.754 1 82.56 86 GLU A C 1
ATOM 697 O O . GLU A 1 86 ? 5.348 -10.234 -5.191 1 82.56 86 GLU A O 1
ATOM 702 N N . SER A 1 87 ? 3.574 -9.922 -3.824 1 88.12 87 SER A N 1
ATOM 703 C CA . SER A 1 87 ? 3.467 -11.312 -3.387 1 88.12 87 SER A CA 1
ATOM 704 C C . SER A 1 87 ? 2.045 -11.836 -3.564 1 88.12 87 SER A C 1
ATOM 706 O O . SER A 1 87 ? 1.076 -11.125 -3.297 1 88.12 87 SER A O 1
ATOM 708 N N . HIS A 1 88 ? 1.947 -13 -4.125 1 91.75 88 HIS A N 1
ATOM 709 C CA . HIS A 1 88 ? 0.658 -13.656 -4.328 1 91.75 88 HIS A CA 1
ATOM 710 C C . HIS A 1 88 ? 0.583 -14.977 -3.572 1 91.75 88 HIS A C 1
ATOM 712 O O . HIS A 1 88 ? 1.486 -15.805 -3.678 1 91.75 88 HIS A O 1
ATOM 718 N N . THR A 1 89 ? -0.428 -15.055 -2.844 1 94.12 89 THR A N 1
ATOM 719 C CA . THR A 1 89 ? -0.706 -16.328 -2.184 1 94.12 89 THR A CA 1
ATOM 720 C C . THR A 1 89 ? -1.849 -17.062 -2.881 1 94.12 89 THR A C 1
ATOM 722 O O . THR A 1 89 ? -2.943 -16.516 -3.029 1 94.12 89 THR A O 1
ATOM 725 N N . LEU A 1 90 ? -1.584 -18.25 -3.344 1 96.06 90 LEU A N 1
ATOM 726 C CA . LEU A 1 90 ? -2.549 -19.062 -4.066 1 96.06 90 LEU A CA 1
ATOM 727 C C . LEU A 1 90 ? -3.025 -20.234 -3.207 1 96.06 90 LEU A C 1
ATOM 729 O O . LEU A 1 90 ? -2.211 -21 -2.699 1 96.06 90 LEU A O 1
ATOM 733 N N . THR A 1 91 ? -4.301 -20.312 -3.076 1 96.81 91 THR A N 1
ATOM 734 C CA . THR A 1 91 ? -4.949 -21.469 -2.447 1 96.81 91 THR A CA 1
ATOM 735 C C . THR A 1 91 ? -5.75 -22.266 -3.471 1 96.81 91 THR A C 1
ATOM 737 O O . THR A 1 91 ? -6.727 -21.766 -4.031 1 96.81 91 THR A O 1
ATOM 740 N N . PRO A 1 92 ? -5.297 -23.5 -3.678 1 96.69 92 PRO A N 1
ATOM 741 C CA . PRO A 1 92 ? -6.051 -24.312 -4.633 1 96.69 92 PRO A CA 1
ATOM 742 C C . PRO A 1 92 ? -7.484 -24.594 -4.176 1 96.69 92 PRO A C 1
ATOM 744 O O . PRO A 1 92 ? -7.707 -24.969 -3.021 1 96.69 92 PRO A O 1
ATOM 747 N N . LEU A 1 93 ? -8.375 -24.344 -5.082 1 95.69 93 LEU A N 1
ATOM 748 C CA . LEU A 1 93 ? -9.758 -24.734 -4.84 1 95.69 93 LEU A CA 1
ATOM 749 C C . LEU A 1 93 ? -10.125 -25.984 -5.625 1 95.69 93 LEU A C 1
ATOM 751 O O . LEU A 1 93 ? -11.016 -26.734 -5.227 1 95.69 93 LEU A O 1
ATOM 755 N N . GLU A 1 94 ? -9.484 -26.031 -6.77 1 94.88 94 GLU A N 1
ATOM 756 C CA . GLU A 1 94 ? -9.516 -27.25 -7.566 1 94.88 94 GLU A CA 1
ATOM 757 C C . GLU A 1 94 ? -8.117 -27.859 -7.711 1 94.88 94 GLU A C 1
ATOM 759 O O . GLU A 1 94 ? -7.133 -27.125 -7.844 1 94.88 94 GLU A O 1
ATOM 764 N N . HIS A 1 95 ? -8.016 -29.25 -7.688 1 95.19 95 HIS A N 1
ATOM 765 C CA . HIS A 1 95 ? -6.762 -30 -7.684 1 95.19 95 HIS A CA 1
ATOM 766 C C . HIS A 1 95 ? -6.047 -29.859 -6.34 1 95.19 95 HIS A C 1
ATOM 768 O O . HIS A 1 95 ? -6.344 -28.953 -5.562 1 95.19 95 HIS A O 1
ATOM 774 N N . THR A 1 96 ? -5.258 -30.734 -6.07 1 95.38 96 THR A N 1
ATOM 775 C CA . THR A 1 96 ? -4.547 -30.734 -4.801 1 95.38 96 THR A CA 1
ATOM 776 C C . THR A 1 96 ? -3.344 -29.797 -4.855 1 95.38 96 THR A C 1
ATOM 778 O O . THR A 1 96 ? -2.898 -29.422 -5.941 1 95.38 96 THR A O 1
ATOM 781 N N . LEU A 1 97 ? -2.838 -29.453 -3.721 1 95.81 97 LEU A N 1
ATOM 782 C CA . LEU A 1 97 ? -1.625 -28.656 -3.645 1 95.81 97 LEU A CA 1
ATOM 783 C C . LEU A 1 97 ? -0.465 -29.344 -4.352 1 95.81 97 LEU A C 1
ATOM 785 O O . LEU A 1 97 ? 0.312 -28.688 -5.055 1 95.81 97 LEU A O 1
ATOM 789 N N . ASP A 1 98 ? -0.4 -30.656 -4.16 1 94.38 98 ASP A N 1
ATOM 790 C CA . ASP A 1 98 ? 0.69 -31.422 -4.758 1 94.38 98 ASP A CA 1
ATOM 791 C C . ASP A 1 98 ? 0.634 -31.359 -6.281 1 94.38 98 ASP A C 1
ATOM 793 O O . ASP A 1 98 ? 1.67 -31.281 -6.945 1 94.38 98 ASP A O 1
ATOM 797 N N . GLU A 1 99 ? -0.528 -31.422 -6.848 1 95 99 GLU A N 1
ATOM 798 C CA . GLU A 1 99 ? -0.693 -31.312 -8.297 1 95 99 GLU A CA 1
ATOM 799 C C . GLU A 1 99 ? -0.245 -29.953 -8.805 1 95 99 GLU A C 1
ATOM 801 O O . GLU A 1 99 ? 0.451 -29.859 -9.82 1 95 99 GLU A O 1
ATOM 806 N N . TRP A 1 100 ? -0.667 -28.969 -8.102 1 96.31 100 TRP A N 1
ATOM 807 C CA . TRP A 1 100 ? -0.263 -27.625 -8.484 1 96.31 100 TRP A CA 1
ATOM 808 C C . TRP A 1 100 ? 1.246 -27.453 -8.352 1 96.31 100 TRP A C 1
ATOM 810 O O . TRP A 1 100 ? 1.89 -26.875 -9.234 1 96.31 100 TRP A O 1
ATOM 820 N N . LYS A 1 101 ? 1.82 -27.906 -7.305 1 93.88 101 LYS A N 1
ATOM 821 C CA . LYS A 1 101 ? 3.258 -27.797 -7.07 1 93.88 101 LYS A CA 1
ATOM 822 C C . LYS A 1 101 ? 4.047 -28.438 -8.211 1 93.88 101 LYS A C 1
ATOM 824 O O . LYS A 1 101 ? 4.984 -27.828 -8.734 1 93.88 101 LYS A O 1
ATOM 829 N N . ASP A 1 102 ? 3.637 -29.625 -8.492 1 92.44 102 ASP A N 1
ATOM 830 C CA . ASP A 1 102 ? 4.332 -30.375 -9.531 1 92.44 102 ASP A CA 1
ATOM 831 C C . ASP A 1 102 ? 4.227 -29.656 -10.883 1 92.44 102 ASP A C 1
ATOM 833 O O . ASP A 1 102 ? 5.223 -29.516 -11.594 1 92.44 102 ASP A O 1
ATOM 837 N N . ALA A 1 103 ? 3.025 -29.25 -11.188 1 93.75 103 ALA A N 1
ATOM 838 C CA . ALA A 1 103 ? 2.818 -28.531 -12.445 1 93.75 103 ALA A CA 1
ATOM 839 C C . ALA A 1 103 ? 3.648 -27.266 -12.5 1 93.75 103 ALA A C 1
ATOM 841 O O . ALA A 1 103 ? 4.297 -26.969 -13.516 1 93.75 103 ALA A O 1
ATOM 842 N N . ILE A 1 104 ? 3.625 -26.469 -11.477 1 94.12 104 ILE A N 1
ATOM 843 C CA . ILE A 1 104 ? 4.32 -25.188 -11.414 1 94.12 104 ILE A CA 1
ATOM 844 C C . ILE A 1 104 ? 5.824 -25.406 -11.562 1 94.12 104 ILE A C 1
ATOM 846 O O . ILE A 1 104 ? 6.504 -24.656 -12.258 1 94.12 104 ILE A O 1
ATOM 850 N N . ARG A 1 105 ? 6.32 -26.438 -10.883 1 90.81 105 ARG A N 1
ATOM 851 C CA . ARG A 1 105 ? 7.738 -26.766 -10.984 1 90.81 105 ARG A CA 1
ATOM 852 C C . ARG A 1 105 ? 8.125 -27.047 -12.438 1 90.81 105 ARG A C 1
ATOM 854 O O . ARG A 1 105 ? 9.125 -26.516 -12.93 1 90.81 105 ARG A O 1
ATOM 861 N N . LYS A 1 106 ? 7.41 -27.859 -13.07 1 90.12 106 LYS A N 1
ATOM 862 C CA . LYS A 1 106 ? 7.691 -28.234 -14.453 1 90.12 106 LYS A CA 1
ATOM 863 C C . LYS A 1 106 ? 7.633 -27.031 -15.383 1 90.12 106 LYS A C 1
ATOM 865 O O . LYS A 1 106 ? 8.492 -26.875 -16.25 1 90.12 106 LYS A O 1
ATOM 870 N N . HIS A 1 107 ? 6.652 -26.234 -15.172 1 91.75 107 HIS A N 1
ATOM 871 C CA . HIS A 1 107 ? 6.492 -25.047 -16.016 1 91.75 107 HIS A CA 1
ATOM 872 C C . HIS A 1 107 ? 7.617 -24.047 -15.789 1 91.75 107 HIS A C 1
ATOM 874 O O . HIS A 1 107 ? 8.102 -23.422 -16.734 1 91.75 107 HIS A O 1
ATOM 880 N N . ARG A 1 108 ? 7.961 -23.922 -14.539 1 89.75 108 ARG A N 1
ATOM 881 C CA . ARG A 1 108 ? 9.047 -23 -14.227 1 89.75 108 ARG A CA 1
ATOM 882 C C . ARG A 1 108 ? 10.344 -23.422 -14.906 1 89.75 108 ARG A C 1
ATOM 884 O O . ARG A 1 108 ? 11.039 -22.594 -15.508 1 89.75 108 ARG A O 1
ATOM 891 N N . LEU A 1 109 ? 10.656 -24.719 -14.797 1 86.81 109 LEU A N 1
ATOM 892 C CA . LEU A 1 109 ? 11.867 -25.25 -15.422 1 86.81 109 LEU A CA 1
ATOM 893 C C . LEU A 1 109 ? 11.836 -25.047 -16.938 1 86.81 109 LEU A C 1
ATOM 895 O O . LEU A 1 109 ? 12.836 -24.656 -17.531 1 86.81 109 LEU A O 1
ATOM 899 N N . HIS A 1 110 ? 10.734 -25.266 -17.438 1 85.69 110 HIS A N 1
ATOM 900 C CA . HIS A 1 110 ? 10.555 -25.109 -18.875 1 85.69 110 HIS A CA 1
ATOM 901 C C . HIS A 1 110 ? 10.781 -23.656 -19.297 1 85.69 110 HIS A C 1
ATOM 903 O O . HIS A 1 110 ? 11.445 -23.391 -20.312 1 85.69 110 HIS A O 1
ATOM 909 N N . ARG A 1 111 ? 10.242 -22.75 -18.516 1 85.25 111 ARG A N 1
ATOM 910 C CA . ARG A 1 111 ? 10.297 -21.328 -18.812 1 85.25 111 ARG A CA 1
ATOM 911 C C . ARG A 1 111 ? 11.711 -20.797 -18.672 1 85.25 111 ARG A C 1
ATOM 913 O O . ARG A 1 111 ? 12.148 -19.938 -19.453 1 85.25 111 ARG A O 1
ATOM 920 N N . GLN A 1 112 ? 12.445 -21.25 -17.797 1 83.44 112 GLN A N 1
ATOM 921 C CA . GLN A 1 112 ? 13.812 -20.797 -17.531 1 83.44 112 GLN A CA 1
ATOM 922 C C . GLN A 1 112 ? 14.773 -21.312 -18.594 1 83.44 112 GLN A C 1
ATOM 924 O O . GLN A 1 112 ? 15.797 -20.688 -18.875 1 83.44 112 GLN A O 1
ATOM 929 N N . GLU A 1 113 ? 14.422 -22.469 -19.125 1 75.31 113 GLU A N 1
ATOM 930 C CA . GLU A 1 113 ? 15.273 -23.047 -20.156 1 75.31 113 GLU A CA 1
ATOM 931 C C . GLU A 1 113 ? 14.906 -22.516 -21.531 1 75.31 113 GLU A C 1
ATOM 933 O O . GLU A 1 113 ? 15.719 -22.547 -22.469 1 75.31 113 GLU A O 1
ATOM 938 N N . ALA A 1 114 ? 13.789 -22.016 -21.688 1 65.25 114 ALA A N 1
ATOM 939 C CA . ALA A 1 114 ? 13.391 -21.531 -23 1 65.25 114 ALA A CA 1
ATOM 940 C C . ALA A 1 114 ? 13.992 -20.141 -23.266 1 65.25 114 ALA A C 1
ATOM 942 O O . ALA A 1 114 ? 14.234 -19.375 -22.328 1 65.25 114 ALA A O 1
ATOM 943 N N . MET B 1 1 ? 10.883 -22.219 3.836 1 45.03 1 MET B N 1
ATOM 944 C CA . MET B 1 1 ? 10.203 -22.734 2.66 1 45.03 1 MET B CA 1
ATOM 945 C C . MET B 1 1 ? 11.203 -23.234 1.625 1 45.03 1 MET B C 1
ATOM 947 O O . MET B 1 1 ? 12.188 -22.562 1.329 1 45.03 1 MET B O 1
ATOM 951 N N . PRO B 1 2 ? 11.141 -24.562 1.351 1 48.88 2 PRO B N 1
ATOM 952 C CA . PRO B 1 2 ? 12.172 -25.047 0.438 1 48.88 2 PRO B CA 1
ATOM 953 C C . PRO B 1 2 ? 12.078 -24.438 -0.953 1 48.88 2 PRO B C 1
ATOM 955 O O . PRO B 1 2 ? 10.984 -24.094 -1.41 1 48.88 2 PRO B O 1
ATOM 958 N N . ASN B 1 3 ? 13.094 -23.859 -1.432 1 56.03 3 ASN B N 1
ATOM 959 C CA . ASN B 1 3 ? 13.242 -23.469 -2.828 1 56.03 3 ASN B CA 1
ATOM 960 C C . ASN B 1 3 ? 13.234 -24.672 -3.758 1 56.03 3 ASN B C 1
ATOM 962 O O . ASN B 1 3 ? 13.586 -25.781 -3.344 1 56.03 3 ASN B O 1
ATOM 966 N N . TRP B 1 4 ? 12.508 -24.609 -4.883 1 58.47 4 TRP B N 1
ATOM 967 C CA . TRP B 1 4 ? 12.422 -25.719 -5.828 1 58.47 4 TRP B CA 1
ATOM 968 C C . TRP B 1 4 ? 13.797 -26.062 -6.402 1 58.47 4 TRP B C 1
ATOM 970 O O . TRP B 1 4 ? 14.609 -25.156 -6.645 1 58.47 4 TRP B O 1
ATOM 980 N N . PRO B 1 5 ? 14.172 -27.297 -6.383 1 52.81 5 PRO B N 1
ATOM 981 C CA . PRO B 1 5 ? 15.414 -27.719 -7.031 1 52.81 5 PRO B CA 1
ATOM 982 C C . PRO B 1 5 ? 15.461 -27.344 -8.508 1 52.81 5 PRO B C 1
ATOM 984 O O . PRO B 1 5 ? 14.422 -27.25 -9.156 1 52.81 5 PRO B O 1
ATOM 987 N N . ASP B 1 6 ? 16.438 -26.812 -9.125 1 53.66 6 ASP B N 1
ATOM 988 C CA . ASP B 1 6 ? 16.703 -26.438 -10.508 1 53.66 6 ASP B CA 1
ATOM 989 C C . ASP B 1 6 ? 16.719 -27.656 -11.43 1 53.66 6 ASP B C 1
ATOM 991 O O . ASP B 1 6 ? 17.672 -28.438 -11.414 1 53.66 6 ASP B O 1
ATOM 995 N N . GLU B 1 7 ? 15.719 -28.484 -11.484 1 55 7 GLU B N 1
ATOM 996 C CA . GLU B 1 7 ? 15.812 -29.609 -12.43 1 55 7 GLU B CA 1
ATOM 997 C C . GLU B 1 7 ? 15.445 -29.156 -13.844 1 55 7 GLU B C 1
ATOM 999 O O . GLU B 1 7 ? 14.656 -28.234 -14.016 1 55 7 GLU B O 1
ATOM 1004 N N . LYS B 1 8 ? 16.188 -29.609 -14.898 1 57.28 8 LYS B N 1
ATOM 1005 C CA . LYS B 1 8 ? 16.062 -29.297 -16.328 1 57.28 8 LYS B CA 1
ATOM 1006 C C . LYS B 1 8 ? 14.75 -29.828 -16.891 1 57.28 8 LYS B C 1
ATOM 1008 O O . LYS B 1 8 ? 14.344 -30.953 -16.594 1 57.28 8 LYS B O 1
ATOM 1013 N N . CYS B 1 9 ? 13.898 -28.984 -17.391 1 60.09 9 CYS B N 1
ATOM 1014 C CA . CYS B 1 9 ? 12.609 -29.375 -17.938 1 60.09 9 CYS B CA 1
ATOM 1015 C C . CYS B 1 9 ? 12.758 -29.844 -19.391 1 60.09 9 CYS B C 1
ATOM 1017 O O . CYS B 1 9 ? 13.242 -29.094 -20.234 1 60.09 9 CYS B O 1
ATOM 1019 N N . THR B 1 10 ? 12.914 -31.125 -19.719 1 60.03 10 THR B N 1
ATOM 1020 C CA . THR B 1 10 ? 13.086 -31.578 -21.094 1 60.03 10 THR B CA 1
ATOM 1021 C C . THR B 1 10 ? 11.766 -31.516 -21.859 1 60.03 10 THR B C 1
ATOM 1023 O O . THR B 1 10 ? 11.758 -31.469 -23.078 1 60.03 10 THR B O 1
ATOM 1026 N N . GLU B 1 11 ? 10.664 -31.688 -21.219 1 70.94 11 GLU B N 1
ATOM 1027 C CA . GLU B 1 11 ? 9.43 -31.797 -21.984 1 70.94 11 GLU B CA 1
ATOM 1028 C C . GLU B 1 11 ? 8.477 -30.656 -21.656 1 70.94 11 GLU B C 1
ATOM 1030 O O . GLU B 1 11 ? 8.578 -30.047 -20.578 1 70.94 11 GLU B O 1
ATOM 1035 N N . THR B 1 12 ? 7.75 -30.219 -22.734 1 80.94 12 THR B N 1
ATOM 1036 C CA . THR B 1 12 ? 6.746 -29.172 -22.516 1 80.94 12 THR B CA 1
ATOM 1037 C C . THR B 1 12 ? 5.723 -29.625 -21.469 1 80.94 12 THR B C 1
ATOM 1039 O O . THR B 1 12 ? 5.062 -30.656 -21.641 1 80.94 12 THR B O 1
ATOM 1042 N N . PRO B 1 13 ? 5.672 -28.953 -20.484 1 88 13 PRO B N 1
ATOM 1043 C CA . PRO B 1 13 ? 4.773 -29.359 -19.406 1 88 13 PRO B CA 1
ATOM 1044 C C . PRO B 1 13 ? 3.299 -29.266 -19.797 1 88 13 PRO B C 1
ATOM 1046 O O . PRO B 1 13 ? 2.934 -28.422 -20.609 1 88 13 PRO B O 1
ATOM 1049 N N . ALA B 1 14 ? 2.502 -30.25 -19.234 1 90.62 14 ALA B N 1
ATOM 1050 C CA . ALA B 1 14 ? 1.066 -30.266 -19.5 1 90.62 14 ALA B CA 1
ATOM 1051 C C . ALA B 1 14 ? 0.375 -29.062 -18.875 1 90.62 14 ALA B C 1
ATOM 1053 O O . ALA B 1 14 ? 0.716 -28.641 -17.766 1 90.62 14 ALA B O 1
ATOM 1054 N N . ARG B 1 15 ? -0.56 -28.609 -19.578 1 93.44 15 ARG B N 1
ATOM 1055 C CA . ARG B 1 15 ? -1.377 -27.5 -19.094 1 93.44 15 ARG B CA 1
ATOM 1056 C C . ARG B 1 15 ? -2.213 -27.922 -17.891 1 93.44 15 ARG B C 1
ATOM 1058 O O . ARG B 1 15 ? -2.715 -29.047 -17.828 1 93.44 15 ARG B O 1
ATOM 1065 N N . LEU B 1 16 ? -2.342 -27.047 -16.922 1 95 16 LEU B N 1
ATOM 1066 C CA . LEU B 1 16 ? -3.188 -27.234 -15.742 1 95 16 LEU B CA 1
ATOM 1067 C C . LEU B 1 16 ? -4.105 -26.047 -15.523 1 95 16 LEU B C 1
ATOM 1069 O O . LEU B 1 16 ? -3.682 -24.891 -15.664 1 95 16 LEU B O 1
ATOM 1073 N N . GLU B 1 17 ? -5.422 -26.297 -15.273 1 94.62 17 GLU B N 1
ATOM 1074 C CA . GLU B 1 17 ? -6.367 -25.234 -14.984 1 94.62 17 GLU B CA 1
ATOM 1075 C C . GLU B 1 17 ? -7.309 -25.609 -13.844 1 94.62 17 GLU B C 1
ATOM 1077 O O . GLU B 1 17 ? -7.578 -26.781 -13.625 1 94.62 17 GLU B O 1
ATOM 1082 N N . GLY B 1 18 ? -7.723 -24.688 -13.109 1 94.19 18 GLY B N 1
ATOM 1083 C CA . GLY B 1 18 ? -8.641 -24.906 -12 1 94.19 18 GLY B CA 1
ATOM 1084 C C . GLY B 1 18 ? -8.914 -23.672 -11.188 1 94.19 18 GLY B C 1
ATOM 1085 O O . GLY B 1 18 ? -8.242 -22.656 -11.344 1 94.19 18 GLY B O 1
ATOM 1086 N N . MET B 1 19 ? -9.906 -23.75 -10.375 1 95.5 19 MET B N 1
ATOM 1087 C CA . MET B 1 19 ? -10.273 -22.641 -9.508 1 95.5 19 MET B CA 1
ATOM 1088 C C . MET B 1 19 ? -9.281 -22.484 -8.359 1 95.5 19 MET B C 1
ATOM 1090 O O . MET B 1 19 ? -8.852 -23.484 -7.773 1 95.5 19 MET B O 1
ATOM 1094 N N . VAL B 1 20 ? -8.906 -21.25 -8.172 1 95.81 20 VAL B N 1
ATOM 1095 C CA . VAL B 1 20 ? -7.996 -20.969 -7.07 1 95.81 20 VAL B CA 1
ATOM 1096 C C . VAL B 1 20 ? -8.453 -19.703 -6.344 1 95.81 20 VAL B C 1
ATOM 1098 O O . VAL B 1 20 ? -9.242 -18.922 -6.879 1 95.81 20 VAL B O 1
ATOM 1101 N N . SER B 1 21 ? -8.062 -19.562 -5.113 1 95.25 21 SER B N 1
ATOM 1102 C CA . SER B 1 21 ? -8.172 -18.312 -4.359 1 95.25 21 SER B CA 1
ATOM 1103 C C . SER B 1 21 ? -6.824 -17.609 -4.27 1 95.25 21 SER B C 1
ATOM 1105 O O . SER B 1 21 ? -5.816 -18.219 -3.928 1 95.25 21 SER B O 1
ATOM 1107 N N . ILE B 1 22 ? -6.781 -16.359 -4.688 1 93.44 22 ILE B N 1
ATOM 1108 C CA . ILE B 1 22 ? -5.535 -15.602 -4.695 1 93.44 22 ILE B CA 1
ATOM 1109 C C . ILE B 1 22 ? -5.633 -14.43 -3.719 1 93.44 22 ILE B C 1
ATOM 1111 O O . ILE B 1 22 ? -6.617 -13.688 -3.734 1 93.44 22 ILE B O 1
ATOM 1115 N N . LYS B 1 23 ? -4.727 -14.328 -2.865 1 90.75 23 LYS B N 1
ATOM 1116 C CA . LYS B 1 23 ? -4.512 -13.141 -2.043 1 90.75 23 LYS B CA 1
ATOM 1117 C C . LYS B 1 23 ? -3.285 -12.359 -2.506 1 90.75 23 LYS B C 1
ATOM 1119 O O . LYS B 1 23 ? -2.174 -12.891 -2.516 1 90.75 23 LYS B O 1
ATOM 11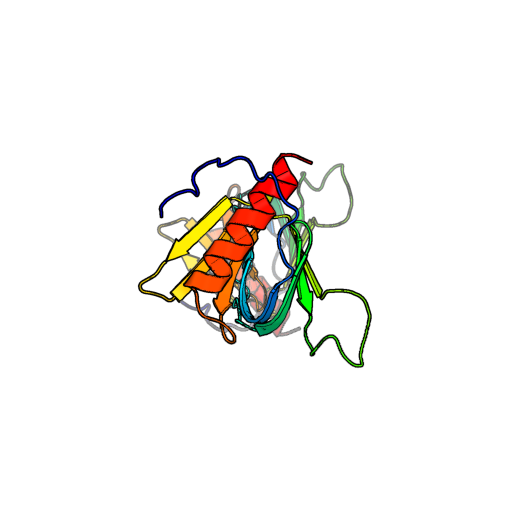24 N N . ARG B 1 24 ? -3.469 -11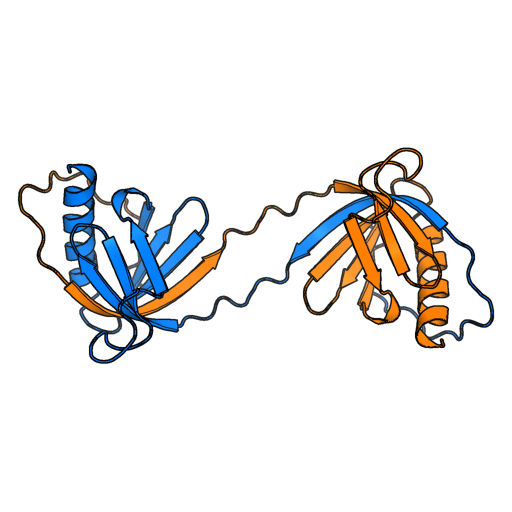.242 -2.918 1 84.69 24 ARG B N 1
ATOM 1125 C CA . ARG B 1 24 ? -2.398 -10.391 -3.422 1 84.69 24 ARG B CA 1
ATOM 1126 C C . ARG B 1 24 ? -1.933 -9.406 -2.355 1 84.69 24 ARG B C 1
ATOM 1128 O O . ARG B 1 24 ? -2.752 -8.766 -1.691 1 84.69 24 ARG B O 1
ATOM 1135 N N . ARG B 1 25 ? -0.604 -9.414 -2.148 1 78.81 25 ARG B N 1
ATOM 1136 C CA . ARG B 1 25 ? -0.025 -8.445 -1.226 1 78.81 25 ARG B CA 1
ATOM 1137 C C . ARG B 1 25 ? 1.021 -7.582 -1.924 1 78.81 25 ARG B C 1
ATOM 1139 O O . ARG B 1 25 ? 2.012 -8.102 -2.443 1 78.81 25 ARG B O 1
ATOM 1146 N N . LYS B 1 26 ? 0.667 -6.359 -2.021 1 68 26 LYS B N 1
ATOM 1147 C CA . LYS B 1 26 ? 1.653 -5.43 -2.559 1 68 26 LYS B CA 1
ATOM 1148 C C . LYS B 1 26 ? 2.699 -5.066 -1.509 1 68 26 LYS B C 1
ATOM 1150 O O . LYS B 1 26 ? 2.391 -4.996 -0.317 1 68 26 LYS B O 1
ATOM 1155 N N . ARG B 1 27 ? 4.02 -5.359 -1.919 1 60.81 27 ARG B N 1
ATOM 1156 C CA . ARG B 1 27 ? 5.082 -4.953 -1.002 1 60.81 27 ARG B CA 1
ATOM 1157 C C . ARG B 1 27 ? 4.883 -3.514 -0.538 1 60.81 27 ARG B C 1
ATOM 1159 O O . ARG B 1 27 ? 4.445 -2.66 -1.313 1 60.81 27 ARG B O 1
ATOM 1166 N N . ARG B 1 28 ? 4.875 -3.43 0.729 1 56.31 28 ARG B N 1
ATOM 1167 C CA . ARG B 1 28 ? 4.703 -2.115 1.337 1 56.31 28 ARG B CA 1
ATOM 1168 C C . ARG B 1 28 ? 5.766 -1.14 0.846 1 56.31 28 ARG B C 1
ATOM 1170 O O 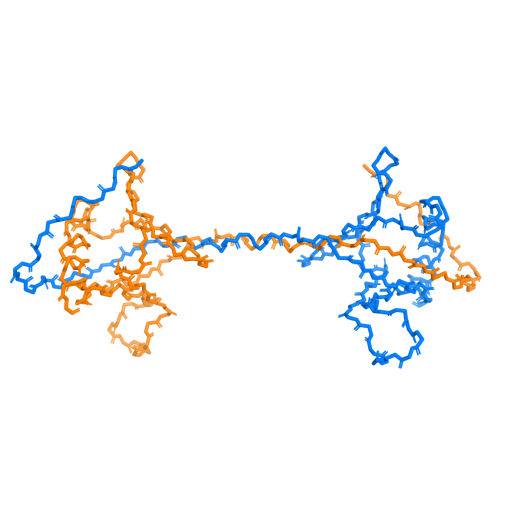. ARG B 1 28 ? 6.941 -1.5 0.73 1 56.31 28 ARG B O 1
ATOM 1177 N N . VAL B 1 29 ? 5.328 -0.273 0.14 1 53.97 29 VAL B N 1
ATOM 1178 C CA . VAL B 1 29 ? 6.223 0.84 -0.16 1 53.97 29 VAL B CA 1
ATOM 1179 C C . VAL B 1 29 ? 6.801 1.403 1.136 1 53.97 29 VAL B C 1
ATOM 1181 O O . VAL B 1 29 ? 6.078 1.585 2.117 1 53.97 29 VAL B O 1
ATOM 1184 N N . ILE B 1 30 ? 8.164 1.108 1.233 1 56.53 30 ILE B N 1
ATOM 1185 C CA . ILE B 1 30 ? 8.836 1.76 2.352 1 56.53 30 ILE B CA 1
ATOM 1186 C C . ILE B 1 30 ? 8.367 3.207 2.465 1 56.53 30 ILE B C 1
ATOM 1188 O O . ILE B 1 30 ? 8.414 3.959 1.488 1 56.53 30 ILE B O 1
ATOM 1192 N N . ASN B 1 31 ? 7.637 3.406 3.439 1 62.94 31 ASN B N 1
ATOM 1193 C CA . ASN B 1 31 ? 7.262 4.789 3.707 1 62.94 31 ASN B CA 1
ATOM 1194 C C . ASN B 1 31 ? 8.469 5.625 4.137 1 62.94 31 ASN B C 1
ATOM 1196 O O . ASN B 1 31 ? 9.039 5.395 5.203 1 62.94 31 ASN B O 1
ATOM 1200 N N . ILE B 1 32 ? 9.125 6.219 3.188 1 78.38 32 ILE B N 1
ATOM 1201 C CA . ILE B 1 32 ? 10.258 7.074 3.512 1 78.38 32 ILE B CA 1
ATOM 1202 C C . ILE B 1 32 ? 9.758 8.469 3.902 1 78.38 32 ILE B C 1
ATOM 1204 O O . ILE B 1 32 ? 8.82 8.984 3.297 1 78.38 32 ILE B O 1
ATOM 1208 N N . ALA B 1 33 ? 10.352 8.953 4.98 1 88.5 33 ALA B N 1
ATOM 1209 C CA . ALA B 1 33 ? 10.078 10.344 5.355 1 88.5 33 ALA B CA 1
ATOM 1210 C C . ALA B 1 33 ? 10.773 11.312 4.402 1 88.5 33 ALA B C 1
ATOM 1212 O O . ALA B 1 33 ? 1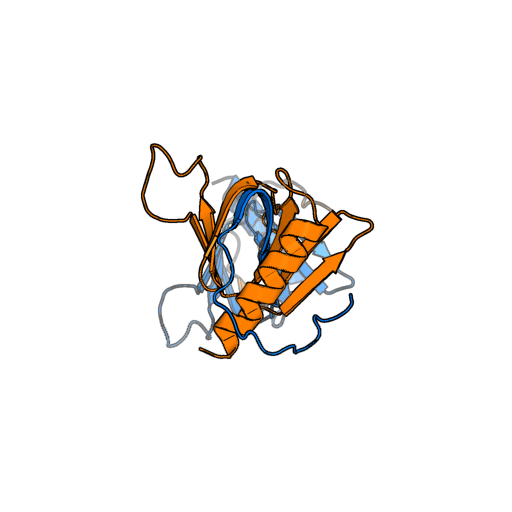1.914 11.086 3.994 1 88.5 33 ALA B O 1
ATOM 1213 N N . ARG B 1 34 ? 10.086 12.281 3.936 1 89.56 34 ARG B N 1
ATOM 1214 C CA . ARG B 1 34 ? 10.633 13.328 3.088 1 89.56 34 ARG B CA 1
ATOM 1215 C C . ARG B 1 34 ? 10.453 14.703 3.729 1 89.56 34 ARG B C 1
ATOM 1217 O O . ARG B 1 34 ? 9.5 14.922 4.48 1 89.56 34 ARG B O 1
ATOM 1224 N N . LYS B 1 35 ? 11.406 15.562 3.373 1 92.62 35 LYS B N 1
ATOM 1225 C CA . LYS B 1 35 ? 11.32 16.938 3.867 1 92.62 35 LYS B CA 1
ATOM 1226 C C . LYS B 1 35 ? 10.469 17.797 2.947 1 92.62 35 LYS B C 1
ATOM 1228 O O . LYS B 1 35 ? 10.555 17.688 1.722 1 92.62 35 LYS B O 1
ATOM 1233 N N . PHE B 1 36 ? 9.648 18.609 3.578 1 92.44 36 PHE B N 1
ATOM 1234 C CA . PHE B 1 36 ? 8.789 19.531 2.846 1 92.44 36 PHE B CA 1
ATOM 1235 C C . PHE B 1 36 ? 8.797 20.906 3.494 1 92.44 36 PHE B C 1
ATOM 1237 O O . PHE B 1 36 ? 9.062 21.031 4.691 1 92.44 36 PHE B O 1
ATOM 1244 N N . HIS B 1 37 ? 8.586 21.875 2.697 1 93.88 37 HIS B N 1
ATOM 1245 C CA . HIS B 1 37 ? 8.125 23.172 3.209 1 93.88 37 HIS B CA 1
ATOM 1246 C C . HIS B 1 37 ? 6.609 23.172 3.398 1 93.88 37 HIS B C 1
ATOM 1248 O O . HIS B 1 37 ? 5.855 23.094 2.426 1 93.88 37 HIS B O 1
ATOM 1254 N N . ALA B 1 38 ? 6.227 23.234 4.59 1 94.69 38 ALA B N 1
ATOM 1255 C CA . ALA B 1 38 ? 4.801 23.188 4.91 1 94.69 38 ALA B CA 1
ATOM 1256 C C . ALA B 1 38 ? 4.23 24.594 5.098 1 94.69 38 ALA B C 1
ATOM 1258 O O . ALA B 1 38 ? 4.863 25.453 5.715 1 94.69 38 ALA B O 1
ATOM 1259 N N . VAL B 1 39 ? 3.074 24.797 4.531 1 93.69 39 VAL B N 1
ATOM 1260 C CA . VAL B 1 39 ? 2.344 26.047 4.691 1 93.69 39 VAL B CA 1
ATOM 1261 C C . VAL B 1 39 ? 0.938 25.766 5.215 1 93.69 39 VAL B C 1
ATOM 1263 O O . VAL B 1 39 ? 0.171 25.031 4.582 1 93.69 39 VAL B O 1
ATOM 1266 N N . LEU B 1 40 ? 0.72 26.234 6.316 1 94.81 40 LEU B N 1
ATOM 1267 C CA . LEU B 1 40 ? -0.607 26.141 6.914 1 94.81 40 LEU B CA 1
ATOM 1268 C C . LEU B 1 40 ? -1.389 27.438 6.719 1 94.81 40 LEU B C 1
ATOM 1270 O O . LEU B 1 40 ? -0.996 28.484 7.23 1 94.81 40 LEU B O 1
ATOM 1274 N N . ASP B 1 41 ? -2.494 27.281 5.879 1 91.31 41 ASP B N 1
ATOM 1275 C CA . ASP B 1 41 ? -3.299 28.453 5.543 1 91.31 41 ASP B CA 1
ATOM 1276 C C . ASP B 1 41 ? -4.773 28.094 5.41 1 91.31 41 ASP B C 1
ATOM 1278 O O . ASP B 1 41 ? -5.129 27.172 4.66 1 91.31 41 ASP B O 1
ATOM 1282 N N . LYS B 1 42 ? -5.695 28.766 6.188 1 89.94 42 LYS B N 1
ATOM 1283 C CA . LYS B 1 42 ? -7.148 28.641 6.105 1 89.94 42 LYS B CA 1
ATOM 1284 C C . LYS B 1 42 ? -7.582 27.188 6.285 1 89.94 42 LYS B C 1
ATOM 1286 O O . LYS B 1 42 ? -8.438 26.688 5.547 1 89.94 42 LYS B O 1
ATOM 1291 N N . GLY B 1 43 ? -6.863 26.484 7.062 1 92.12 43 GLY B N 1
ATOM 1292 C CA . GLY B 1 43 ? -7.281 25.141 7.43 1 92.12 43 GLY B CA 1
ATOM 1293 C C . GLY B 1 43 ? -6.699 24.078 6.527 1 92.12 43 GLY B C 1
ATOM 1294 O O . GLY B 1 43 ? -7.035 22.891 6.66 1 92.12 43 GLY B O 1
ATOM 1295 N N . ILE B 1 44 ? -5.871 24.484 5.633 1 93.81 44 ILE B N 1
ATOM 1296 C CA . ILE B 1 44 ? -5.25 23.547 4.711 1 93.81 44 ILE B CA 1
ATOM 1297 C C . ILE B 1 44 ? -3.74 23.531 4.922 1 93.81 44 ILE B C 1
ATOM 1299 O O . ILE B 1 44 ? -3.105 24.594 4.977 1 93.81 44 ILE B O 1
ATOM 1303 N N . LEU B 1 45 ? -3.188 22.375 5.156 1 95.12 45 LEU B N 1
ATOM 1304 C CA . LEU B 1 45 ? -1.741 22.172 5.211 1 95.12 45 LEU B CA 1
ATOM 1305 C C . LEU B 1 45 ? -1.189 21.812 3.836 1 95.12 45 LEU B C 1
ATOM 1307 O O . LEU B 1 45 ? -1.495 20.734 3.307 1 95.12 45 LEU B O 1
ATOM 1311 N N . LYS B 1 46 ? -0.426 22.688 3.291 1 93.12 46 LYS B N 1
ATOM 1312 C CA . LYS B 1 46 ? 0.188 22.469 1.986 1 93.12 46 LYS B CA 1
ATOM 1313 C C . LYS B 1 46 ? 1.664 22.109 2.127 1 93.12 46 LYS B C 1
ATOM 1315 O O . LYS B 1 46 ? 2.396 22.75 2.879 1 93.12 46 LYS B O 1
ATOM 1320 N N . LEU B 1 47 ? 2.082 21.062 1.457 1 92.75 47 LEU B N 1
ATOM 1321 C CA . LEU B 1 47 ? 3.455 20.578 1.547 1 92.75 47 LEU B CA 1
ATOM 1322 C C . LEU B 1 47 ? 4.18 20.766 0.216 1 92.75 47 LEU B C 1
ATOM 1324 O O . LEU B 1 47 ? 3.77 20.188 -0.798 1 92.75 47 LEU B O 1
ATOM 1328 N N . PHE B 1 48 ? 5.293 21.438 0.281 1 90.25 48 PHE B N 1
ATOM 1329 C CA . PHE B 1 48 ? 6.094 21.719 -0.904 1 90.25 48 PHE B CA 1
ATOM 1330 C C . PHE B 1 48 ? 7.465 21.078 -0.8 1 90.25 48 PHE B C 1
ATOM 1332 O O . PHE B 1 48 ? 8.055 21.016 0.283 1 90.25 48 PHE B O 1
ATOM 1339 N N . ILE B 1 49 ? 7.984 20.344 -1.792 1 81.62 49 ILE B N 1
ATOM 1340 C CA . ILE B 1 49 ? 9.305 19.719 -1.778 1 81.62 49 ILE B CA 1
ATOM 1341 C C . ILE B 1 49 ? 10.375 20.797 -1.541 1 81.62 49 ILE B C 1
ATOM 1343 O O . ILE B 1 49 ? 11.336 20.562 -0.806 1 81.62 49 ILE B O 1
ATOM 1347 N N . LYS B 1 50 ? 10.461 21.859 -2.246 1 67.5 50 LYS B N 1
ATOM 1348 C CA . LYS B 1 50 ? 11.43 22.938 -2.062 1 67.5 50 LYS B CA 1
ATOM 1349 C C . LYS B 1 50 ? 10.766 24.203 -1.53 1 67.5 50 LYS B C 1
ATOM 1351 O O . LYS B 1 50 ? 9.539 24.344 -1.617 1 67.5 50 LYS B O 1
ATOM 1356 N N . LYS B 1 51 ? 11.586 24.969 -0.795 1 58.41 51 LYS B N 1
ATOM 1357 C CA . LYS B 1 51 ? 11.102 26.234 -0.265 1 58.41 51 LYS B CA 1
ATOM 1358 C C . LYS B 1 51 ? 10.266 26.984 -1.301 1 58.41 51 LYS B C 1
ATOM 1360 O O . LYS B 1 51 ? 10.547 26.906 -2.498 1 58.41 51 LYS B O 1
ATOM 1365 N N . LYS B 1 52 ? 9.008 27.109 -1.172 1 53.19 52 LYS B N 1
ATOM 1366 C CA . LYS B 1 52 ? 8.109 27.891 -2.021 1 53.19 52 LYS B CA 1
ATOM 1367 C C . LYS B 1 52 ? 8.883 28.938 -2.814 1 53.19 52 LYS B C 1
ATOM 1369 O O . LYS B 1 52 ? 8.305 29.641 -3.639 1 53.19 52 LYS B O 1
ATOM 1374 N N . ALA B 1 53 ? 9.961 29.406 -2.248 1 51.19 53 ALA B N 1
ATOM 1375 C CA . ALA B 1 53 ? 10.328 30.594 -3.027 1 51.19 53 ALA B CA 1
ATOM 1376 C C . ALA B 1 53 ? 10.328 30.281 -4.523 1 51.19 53 ALA B C 1
ATOM 1378 O O . ALA B 1 53 ? 9.734 31.016 -5.316 1 51.19 53 ALA B O 1
ATOM 1379 N N . GLN B 1 54 ? 11.414 29.656 -4.992 1 51.12 54 GLN B N 1
ATOM 1380 C CA . GLN B 1 54 ? 11.695 29.75 -6.422 1 51.12 54 GLN B CA 1
ATOM 1381 C C . GLN B 1 54 ? 10.727 28.891 -7.23 1 51.12 54 GLN B C 1
ATOM 1383 O O . GLN B 1 54 ? 10.609 29.047 -8.445 1 51.12 54 GLN B O 1
ATOM 1388 N N . VAL B 1 55 ? 10.406 27.609 -6.848 1 50.12 55 VAL B N 1
ATOM 1389 C CA . VAL B 1 55 ? 10.008 26.609 -7.828 1 50.12 55 VAL B CA 1
ATOM 1390 C C . VAL B 1 55 ? 8.484 26.562 -7.938 1 50.12 55 VAL B C 1
ATOM 1392 O O . VAL B 1 55 ? 7.781 27.156 -7.109 1 50.12 55 VAL B O 1
ATOM 1395 N N . ALA B 1 56 ? 7.848 25.406 -8.445 1 54.59 56 ALA B N 1
ATOM 1396 C CA . ALA B 1 56 ? 6.555 25.094 -9.055 1 54.59 56 ALA B CA 1
ATOM 1397 C C . ALA B 1 56 ? 5.41 25.328 -8.078 1 54.59 56 ALA B C 1
ATOM 1399 O O . ALA B 1 56 ? 5.496 24.938 -6.91 1 54.59 56 ALA B O 1
ATOM 1400 N N . PRO B 1 57 ? 4.418 26.266 -8.297 1 65.44 57 PRO B N 1
ATOM 1401 C CA . PRO B 1 57 ? 3.275 26.828 -7.582 1 65.44 57 PRO B CA 1
ATOM 1402 C C . PRO B 1 57 ? 2.395 25.766 -6.934 1 65.44 57 PRO B C 1
ATOM 1404 O O . PRO B 1 57 ? 1.688 26.047 -5.965 1 65.44 57 PRO B O 1
ATOM 1407 N N . ASN B 1 58 ? 2.611 24.516 -7.246 1 80.12 58 ASN B N 1
ATOM 1408 C CA . ASN B 1 58 ? 1.603 23.594 -6.73 1 80.12 58 ASN B CA 1
ATOM 1409 C C . ASN B 1 58 ? 2.164 22.719 -5.617 1 80.12 58 ASN B C 1
ATOM 1411 O O . ASN B 1 58 ? 3.27 22.188 -5.734 1 80.12 58 ASN B O 1
ATOM 1415 N N . PRO B 1 59 ? 1.56 22.719 -4.52 1 87.62 59 PRO B N 1
ATOM 1416 C CA . PRO B 1 59 ? 1.973 21.797 -3.455 1 87.62 59 PRO B CA 1
ATOM 1417 C C . PRO B 1 59 ? 2.016 20.344 -3.916 1 87.62 59 PRO B C 1
ATOM 1419 O O . PRO B 1 59 ? 1.275 19.953 -4.828 1 87.62 59 PRO B O 1
ATOM 1422 N N . GLU B 1 60 ? 2.979 19.562 -3.461 1 85.81 60 GLU B N 1
ATOM 1423 C CA . GLU B 1 60 ? 3.01 18.125 -3.723 1 85.81 60 GLU B CA 1
ATOM 1424 C C . GLU B 1 60 ? 1.727 17.453 -3.246 1 85.81 60 GLU B C 1
ATOM 1426 O O . GLU B 1 60 ? 1.168 16.609 -3.945 1 85.81 60 GLU B O 1
ATOM 1431 N N . PHE B 1 61 ? 1.343 17.859 -2.055 1 86.06 61 PHE B N 1
ATOM 1432 C CA . PHE B 1 61 ? 0.036 17.438 -1.561 1 86.06 61 PHE B CA 1
ATOM 1433 C C . PHE B 1 61 ? -0.448 18.375 -0.456 1 86.06 61 PHE B C 1
ATOM 1435 O O . PHE B 1 61 ? 0.303 19.234 0.009 1 86.06 61 PHE B O 1
ATOM 1442 N N . GLN B 1 62 ? -1.678 18.172 -0.163 1 92.06 62 GLN B N 1
ATOM 1443 C CA . GLN B 1 62 ? -2.295 18.984 0.874 1 92.06 62 GLN B CA 1
ATOM 1444 C C . GLN B 1 62 ? -3.207 18.156 1.767 1 92.06 62 GLN B C 1
ATOM 1446 O O . GLN B 1 62 ? -3.705 17.109 1.346 1 92.06 62 GLN B O 1
ATOM 1451 N N . ILE B 1 63 ? -3.361 18.578 2.865 1 93.25 63 ILE B N 1
ATOM 1452 C CA . ILE B 1 63 ? -4.219 17.922 3.846 1 93.25 63 ILE B CA 1
ATOM 1453 C C . ILE B 1 63 ? -5.289 18.906 4.328 1 93.25 63 ILE B C 1
ATOM 1455 O O . ILE B 1 63 ? -4.973 19.984 4.832 1 93.25 63 ILE B O 1
ATOM 1459 N N . ASP B 1 64 ? -6.52 18.578 4.094 1 93 64 ASP B N 1
ATOM 1460 C CA . ASP B 1 64 ? -7.637 19.312 4.676 1 93 64 ASP B CA 1
ATOM 1461 C C . ASP B 1 64 ? -7.824 18.953 6.148 1 93 64 ASP B C 1
ATOM 1463 O O . ASP B 1 64 ? -8.25 17.844 6.473 1 93 64 ASP B O 1
ATOM 1467 N N . LEU B 1 65 ? -7.648 19.906 6.961 1 92.88 65 LEU B N 1
ATOM 1468 C CA . LEU B 1 65 ? -7.621 19.625 8.398 1 92.88 65 LEU B CA 1
ATOM 1469 C C . LEU B 1 65 ? -9.016 19.297 8.914 1 92.88 65 LEU B C 1
ATOM 1471 O O . LEU B 1 65 ? -9.156 18.641 9.945 1 92.88 65 LEU B O 1
ATOM 1475 N N . ALA B 1 66 ? -10.031 19.719 8.227 1 88.56 66 ALA B N 1
ATOM 1476 C CA . ALA B 1 66 ? -11.398 19.438 8.648 1 88.56 66 ALA B CA 1
ATOM 1477 C C . ALA B 1 66 ? -11.781 18 8.359 1 88.56 66 ALA B C 1
ATOM 1479 O O . ALA B 1 66 ? -12.703 17.453 8.969 1 88.56 66 ALA B O 1
ATOM 1480 N N . LYS B 1 67 ? -11.055 17.391 7.473 1 89 67 LYS B N 1
ATOM 1481 C CA . LYS B 1 67 ? -11.398 16.031 7.051 1 89 67 LYS B CA 1
ATOM 1482 C C . LYS B 1 67 ? -10.453 15.008 7.668 1 89 67 LYS B C 1
ATOM 1484 O O . LYS B 1 67 ? -10.57 13.812 7.398 1 89 67 LYS B O 1
ATOM 1489 N N . ALA B 1 68 ? -9.547 15.445 8.367 1 90.31 68 ALA B N 1
ATOM 1490 C CA . ALA B 1 68 ? -8.547 14.547 8.93 1 90.31 68 ALA B CA 1
ATOM 1491 C C . ALA B 1 68 ? -8.734 14.398 10.438 1 90.31 68 ALA B C 1
ATOM 1493 O O . ALA B 1 68 ? -9.109 15.352 11.117 1 90.31 68 ALA B O 1
ATOM 1494 N N . THR B 1 69 ? -8.602 13.219 10.938 1 91.88 69 THR B N 1
ATOM 1495 C CA . THR B 1 69 ? -8.406 13.023 12.367 1 91.88 69 THR B CA 1
ATOM 1496 C C . THR B 1 69 ? -6.969 13.359 12.758 1 91.88 69 THR B C 1
ATOM 1498 O O . THR B 1 69 ? -6.02 12.828 12.188 1 91.88 69 THR B O 1
ATOM 1501 N N . ILE B 1 70 ? -6.844 14.258 13.625 1 92.31 70 ILE B N 1
ATOM 1502 C CA . ILE B 1 70 ? -5.516 14.758 13.977 1 92.31 70 ILE B CA 1
ATOM 1503 C C . ILE B 1 70 ? -5.156 14.32 15.391 1 92.31 70 ILE B C 1
ATOM 1505 O O . ILE B 1 70 ? -5.949 14.492 16.328 1 92.31 70 ILE B O 1
ATOM 1509 N N . MET B 1 71 ? -4.008 13.719 15.508 1 91.56 71 MET B N 1
ATOM 1510 C CA . MET B 1 71 ? -3.449 13.289 16.781 1 91.56 71 MET B CA 1
ATOM 1511 C C . MET B 1 71 ? -2.016 13.781 16.953 1 91.56 71 MET B C 1
ATOM 1513 O O . MET B 1 71 ? -1.415 14.281 16 1 91.56 71 MET B O 1
ATOM 1517 N N . TYR B 1 72 ? -1.523 13.766 18.188 1 92.06 72 TYR B N 1
ATOM 1518 C CA . TYR B 1 72 ? -0.136 14.156 18.422 1 92.06 72 TYR B CA 1
ATOM 1519 C C . TYR B 1 72 ? 0.505 13.273 19.484 1 92.06 72 TYR B C 1
ATOM 1521 O O . TYR B 1 72 ? -0.195 12.617 20.266 1 92.06 72 TYR B O 1
ATOM 1529 N N . ASP B 1 73 ? 1.761 13.156 19.422 1 91.62 73 ASP B N 1
ATOM 1530 C CA . ASP B 1 73 ? 2.596 12.461 20.391 1 91.62 73 ASP B CA 1
ATOM 1531 C C . ASP B 1 73 ? 3.738 13.352 20.875 1 91.62 73 ASP B C 1
ATOM 1533 O O . ASP B 1 73 ? 4.703 13.578 20.141 1 91.62 73 ASP B O 1
ATOM 1537 N N . GLU B 1 74 ? 3.725 13.781 22.078 1 91 74 GLU B N 1
ATOM 1538 C CA . GLU B 1 74 ? 4.695 14.734 22.609 1 91 74 GLU B CA 1
ATOM 1539 C C . GLU B 1 74 ? 6.055 14.078 22.828 1 91 74 GLU B C 1
ATOM 1541 O O . GLU B 1 74 ? 7.094 14.711 22.656 1 91 74 GLU B O 1
ATOM 1546 N N . LYS B 1 75 ? 5.977 12.82 23.219 1 91.62 75 LYS B N 1
ATOM 1547 C CA . LYS B 1 75 ? 7.234 12.109 23.453 1 91.62 75 LYS B CA 1
ATOM 1548 C C . LYS B 1 75 ? 8.016 11.945 22.156 1 91.62 75 LYS B C 1
ATOM 1550 O O . LYS B 1 75 ? 9.242 12.094 22.141 1 91.62 75 LYS B O 1
ATOM 1555 N N . ARG B 1 76 ? 7.328 11.844 21.125 1 92.44 76 ARG B N 1
ATOM 1556 C CA . ARG B 1 76 ? 7.961 11.625 19.828 1 92.44 76 ARG B CA 1
ATOM 1557 C C . ARG B 1 76 ? 8.039 12.93 19.031 1 92.44 76 ARG B C 1
ATOM 1559 O O . ARG B 1 76 ? 8.664 12.977 17.969 1 92.44 76 ARG B O 1
ATOM 1566 N N . ILE B 1 77 ? 7.449 13.898 19.453 1 94.25 77 ILE B N 1
ATOM 1567 C CA . ILE B 1 77 ? 7.422 15.219 18.828 1 94.25 77 ILE B CA 1
ATOM 1568 C C . ILE B 1 77 ? 6.875 15.109 17.406 1 94.25 77 ILE B C 1
ATOM 1570 O O . ILE B 1 77 ? 7.477 15.625 16.469 1 94.25 77 ILE B O 1
ATOM 1574 N N . ILE B 1 78 ? 5.672 14.461 17.328 1 95.56 78 ILE B N 1
ATOM 1575 C CA . ILE B 1 78 ? 5.094 14.273 16 1 95.56 78 ILE B CA 1
ATOM 1576 C C . ILE B 1 78 ? 3.605 14.617 16.031 1 95.56 78 ILE B C 1
ATOM 1578 O O . ILE B 1 78 ? 2.979 14.586 17.094 1 95.56 78 ILE B O 1
ATOM 1582 N N . LEU B 1 79 ? 3.086 14.977 14.867 1 95.56 79 LEU B N 1
ATOM 1583 C CA . LEU B 1 79 ? 1.664 15.086 14.555 1 95.56 79 LEU B CA 1
ATOM 1584 C C . LEU B 1 79 ? 1.247 14.008 13.555 1 95.56 79 LEU B C 1
ATOM 1586 O O . LEU B 1 79 ? 1.989 13.711 12.617 1 95.56 79 LEU B O 1
ATOM 1590 N N . ILE B 1 80 ? 0.049 13.406 13.734 1 94.38 80 ILE B N 1
ATOM 1591 C CA . ILE B 1 80 ? -0.454 12.391 12.828 1 94.38 80 ILE B CA 1
ATOM 1592 C C . ILE B 1 80 ? -1.779 12.844 12.219 1 94.38 80 ILE B C 1
ATOM 1594 O O . ILE B 1 80 ? -2.711 13.203 12.945 1 94.38 80 I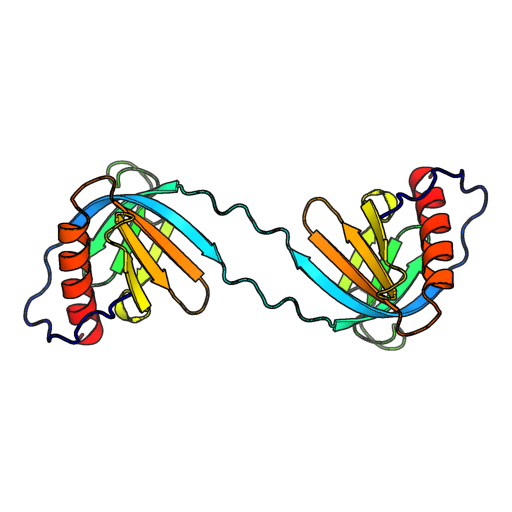LE B O 1
ATOM 1598 N N . PHE B 1 81 ? -1.805 12.906 10.992 1 93.62 81 PHE B N 1
ATOM 1599 C CA . PHE B 1 81 ? -3.014 13.203 10.227 1 93.62 81 PHE B CA 1
ATOM 1600 C C . PHE B 1 81 ? -3.561 11.945 9.57 1 93.62 81 PHE B C 1
ATOM 1602 O O . PHE B 1 81 ? -2.898 11.344 8.727 1 93.62 81 PHE B O 1
ATOM 1609 N N . LYS B 1 82 ? -4.766 11.562 9.953 1 90.25 82 LYS B N 1
ATOM 1610 C CA . LYS B 1 82 ? -5.375 10.359 9.383 1 90.25 82 LYS B CA 1
ATOM 1611 C C . LYS B 1 82 ? -6.605 10.711 8.555 1 90.25 82 LYS B C 1
ATOM 1613 O O . LYS B 1 82 ? -7.516 11.391 9.039 1 90.25 82 LYS B O 1
ATOM 1618 N N . THR B 1 83 ? -6.531 10.359 7.398 1 85.69 83 THR B N 1
ATOM 1619 C CA . THR B 1 83 ? -7.695 10.414 6.52 1 85.69 83 THR B CA 1
ATOM 1620 C C . THR B 1 83 ? -8.188 9.016 6.188 1 85.69 83 THR B C 1
ATOM 1622 O O . THR B 1 83 ? -7.695 8.031 6.738 1 85.69 83 THR B O 1
ATOM 1625 N N . ALA B 1 84 ? -9.227 8.898 5.367 1 77.88 84 ALA B N 1
ATOM 1626 C CA . ALA B 1 84 ? -9.781 7.602 4.996 1 77.88 84 ALA B CA 1
ATOM 1627 C C . ALA B 1 84 ? -8.766 6.777 4.211 1 77.88 84 ALA B C 1
ATOM 1629 O O . ALA B 1 84 ? -8.742 5.547 4.309 1 77.88 84 ALA B O 1
ATOM 1630 N N . ALA B 1 85 ? -7.867 7.473 3.529 1 73.44 85 ALA B N 1
ATOM 1631 C CA . ALA B 1 85 ? -7.02 6.777 2.564 1 73.44 85 ALA B CA 1
ATOM 1632 C C . ALA B 1 85 ? -5.578 6.695 3.061 1 73.44 85 ALA B C 1
ATOM 1634 O O . ALA B 1 85 ? -4.824 5.809 2.658 1 73.44 85 ALA B O 1
ATOM 1635 N N . GLU B 1 86 ? -5.25 7.648 3.918 1 82.88 86 GLU B N 1
ATOM 1636 C CA . GLU B 1 86 ? -3.826 7.742 4.23 1 82.88 86 GLU B CA 1
ATOM 1637 C C . GLU B 1 86 ? -3.604 8.312 5.629 1 82.88 86 GLU B C 1
ATOM 1639 O O . GLU B 1 86 ? -4.512 8.906 6.215 1 82.88 86 GLU B O 1
ATOM 1644 N N . SER B 1 87 ? -2.449 7.992 6.125 1 88.06 87 SER B N 1
ATOM 1645 C CA . SER B 1 87 ? -1.952 8.602 7.355 1 88.06 87 SER B CA 1
ATOM 1646 C C . SER B 1 87 ? -0.627 9.312 7.125 1 88.06 87 SER B C 1
ATOM 1648 O O . SER B 1 87 ? 0.242 8.812 6.41 1 88.06 87 SER B O 1
ATOM 1650 N N . HIS B 1 88 ? -0.55 10.508 7.621 1 91.75 88 HIS B N 1
ATOM 1651 C CA . HIS B 1 88 ? 0.666 11.305 7.516 1 91.75 88 HIS B CA 1
ATOM 1652 C C . HIS B 1 88 ? 1.241 11.617 8.891 1 91.75 88 HIS B C 1
ATOM 1654 O O . HIS B 1 88 ? 0.523 12.078 9.781 1 91.75 88 HIS B O 1
ATOM 1660 N N . THR B 1 89 ? 2.453 11.305 9.016 1 94 89 THR B N 1
ATOM 1661 C CA . THR B 1 89 ? 3.168 11.688 10.227 1 94 89 THR B CA 1
ATOM 1662 C C . THR B 1 89 ? 4.09 12.875 9.961 1 94 89 THR B C 1
ATOM 1664 O O . THR B 1 89 ? 4.953 12.812 9.086 1 94 89 THR B O 1
ATOM 1667 N N . LEU B 1 90 ? 3.879 13.953 10.664 1 96.06 90 LEU B N 1
ATOM 1668 C CA . LEU B 1 90 ? 4.641 15.188 10.516 1 96.06 90 LEU B CA 1
ATOM 1669 C C . LEU B 1 90 ? 5.59 15.391 11.688 1 96.06 90 LEU B C 1
ATOM 1671 O O . LEU B 1 90 ? 5.16 15.383 12.844 1 96.06 90 LEU B O 1
ATOM 1675 N N . THR B 1 91 ? 6.82 15.562 11.367 1 96.75 91 THR B N 1
ATOM 1676 C CA . THR B 1 91 ? 7.844 15.953 12.328 1 96.75 91 THR B CA 1
ATOM 1677 C C . THR B 1 91 ? 8.344 17.359 12.047 1 96.75 91 THR B C 1
ATOM 1679 O O . THR B 1 91 ? 8.945 17.609 11 1 96.75 91 THR B O 1
ATOM 1682 N N . PRO B 1 92 ? 8.062 18.25 12.992 1 96.62 92 PRO B N 1
ATOM 1683 C CA . PRO B 1 92 ? 8.547 19.609 12.766 1 96.62 92 PRO B CA 1
ATOM 1684 C C . PRO B 1 92 ? 10.07 19.703 12.703 1 96.62 92 PRO B C 1
ATOM 1686 O O . PRO B 1 92 ? 10.758 19.141 13.555 1 96.62 92 PRO B O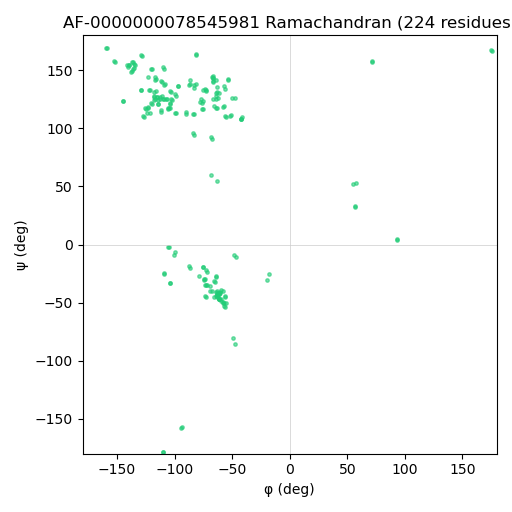 1
ATOM 1689 N N . LEU B 1 93 ? 10.516 20.359 11.703 1 95.62 93 LEU B N 1
ATOM 1690 C CA . LEU B 1 93 ? 11.938 20.672 11.609 1 95.62 93 LEU B CA 1
ATOM 1691 C C . LEU B 1 93 ? 12.195 22.141 11.961 1 95.62 93 LEU B C 1
ATOM 1693 O O . LEU B 1 93 ? 13.289 22.484 12.414 1 95.62 93 LEU B O 1
ATOM 1697 N N . GLU B 1 94 ? 11.188 22.891 11.578 1 94.81 94 GLU B N 1
ATOM 1698 C CA . GLU B 1 94 ? 11.133 24.281 12.008 1 94.81 94 GLU B CA 1
ATOM 1699 C C . GLU B 1 94 ? 9.906 24.547 12.883 1 94.81 94 GLU B C 1
ATOM 1701 O O . GLU B 1 94 ? 8.836 24 12.625 1 94.81 94 GLU B O 1
ATOM 1706 N N . HIS B 1 95 ? 10.055 25.406 13.969 1 95.19 95 HIS B N 1
ATOM 1707 C CA . HIS B 1 95 ? 9.047 25.688 14.984 1 95.19 95 HIS B CA 1
ATOM 1708 C C . HIS B 1 95 ? 8.859 24.484 15.906 1 95.19 95 HIS B C 1
ATOM 1710 O O . HIS B 1 95 ? 9.25 23.359 15.57 1 95.19 95 HIS B O 1
ATOM 1716 N N . THR B 1 96 ? 8.398 24.719 17 1 95.19 96 THR B N 1
ATOM 1717 C CA . THR B 1 96 ? 8.211 23.641 17.969 1 95.19 96 THR B CA 1
ATOM 1718 C C . THR B 1 96 ? 6.93 22.875 17.688 1 95.19 96 THR B C 1
ATOM 1720 O O . THR B 1 96 ? 6.059 23.359 16.969 1 95.19 96 THR B O 1
ATOM 1723 N N . LEU B 1 97 ? 6.832 21.719 18.281 1 95.56 97 LEU B N 1
ATOM 1724 C CA . LEU B 1 97 ? 5.613 20.922 18.172 1 95.56 97 LEU B CA 1
ATOM 1725 C C . LEU B 1 97 ? 4.414 21.703 18.719 1 95.56 97 LEU B C 1
ATOM 1727 O O . LEU B 1 97 ? 3.33 21.672 18.125 1 95.56 97 LEU B O 1
ATOM 1731 N N . ASP B 1 98 ? 4.637 22.422 19.797 1 94.19 98 ASP B N 1
ATOM 1732 C CA . ASP B 1 98 ? 3.555 23.172 20.438 1 94.19 98 ASP B CA 1
ATOM 1733 C C . ASP B 1 98 ? 3.039 24.266 19.5 1 94.19 98 ASP B C 1
ATOM 1735 O O . ASP B 1 98 ? 1.834 24.531 19.453 1 94.19 98 ASP B O 1
ATOM 1739 N N . GLU B 1 99 ? 3.916 24.922 18.812 1 94.94 99 GLU B N 1
ATOM 1740 C CA . GLU B 1 99 ? 3.518 25.953 17.859 1 94.94 99 GLU B CA 1
ATOM 1741 C C . GLU B 1 99 ? 2.682 25.375 16.719 1 94.94 99 GLU B C 1
ATOM 1743 O O . GLU B 1 99 ? 1.658 25.938 16.344 1 94.94 99 GLU B O 1
ATOM 1748 N N . TRP B 1 100 ? 3.143 24.266 16.25 1 96.25 100 TRP B N 1
ATOM 1749 C CA . TRP B 1 100 ? 2.4 23.609 15.188 1 96.25 100 TRP B CA 1
ATOM 1750 C C . TRP B 1 100 ? 1.037 23.141 15.688 1 96.25 100 TRP B C 1
ATOM 1752 O O . TRP B 1 100 ? 0.026 23.297 15 1 96.25 100 TRP B O 1
ATOM 1762 N N . LYS B 1 101 ? 0.981 22.547 16.812 1 93.5 101 LYS B N 1
ATOM 1763 C CA . LYS B 1 101 ? -0.265 22.062 17.391 1 93.5 101 LYS B CA 1
ATOM 1764 C C . LYS B 1 101 ? -1.296 23.188 17.5 1 93.5 101 LYS B C 1
ATOM 1766 O O . LYS B 1 101 ? -2.449 23.016 17.109 1 93.5 101 LYS B O 1
ATOM 1771 N N . ASP B 1 102 ? -0.824 24.219 18.062 1 92.06 102 ASP B N 1
ATOM 1772 C CA . ASP B 1 102 ? -1.714 25.359 18.281 1 92.06 102 ASP B CA 1
ATOM 1773 C C . ASP B 1 102 ? -2.234 25.906 16.953 1 92.06 102 ASP B C 1
ATOM 1775 O O . ASP B 1 102 ? -3.43 26.188 16.812 1 92.06 102 ASP B O 1
ATOM 1779 N N . ALA B 1 103 ? -1.313 26.078 16.031 1 93.56 103 ALA B N 1
ATOM 1780 C CA . ALA B 1 103 ? -1.708 26.578 14.719 1 93.56 103 ALA B CA 1
ATOM 1781 C C . ALA B 1 103 ? -2.709 25.641 14.055 1 93.56 103 ALA B C 1
ATOM 1783 O O . ALA B 1 103 ? -3.719 26.094 13.5 1 93.56 103 ALA B O 1
ATOM 1784 N N . ILE B 1 104 ? -2.457 24.375 14.062 1 94 104 ILE B N 1
ATOM 1785 C CA . ILE B 1 104 ? -3.295 23.375 13.414 1 94 104 ILE B CA 1
ATOM 1786 C C . ILE B 1 104 ? -4.684 23.375 14.047 1 94 104 ILE B C 1
ATOM 1788 O O . ILE B 1 104 ? -5.695 23.281 13.352 1 94 104 ILE B O 1
ATOM 1792 N N . ARG B 1 105 ? -4.711 23.453 15.352 1 90.56 105 ARG B N 1
ATOM 1793 C CA . ARG B 1 105 ? -5.988 23.5 16.047 1 90.56 105 ARG B CA 1
ATOM 1794 C C . ARG B 1 105 ? -6.824 24.688 15.586 1 90.56 105 ARG B C 1
ATOM 1796 O O . ARG B 1 105 ? -8.008 24.531 15.273 1 90.56 105 ARG B O 1
ATOM 1803 N N . LYS B 1 106 ? -6.254 25.812 15.57 1 89.94 106 LYS B N 1
ATOM 1804 C CA . LYS B 1 106 ? -6.945 27.031 15.172 1 89.94 106 LYS B CA 1
ATOM 1805 C C . LYS B 1 106 ? -7.441 26.953 13.734 1 89.94 106 LYS B C 1
ATOM 1807 O O . LYS B 1 106 ? -8.57 27.344 13.438 1 89.94 106 LYS B O 1
ATOM 1812 N N . HIS B 1 107 ? -6.621 26.422 12.914 1 91.62 107 HIS B N 1
ATOM 1813 C CA . HIS B 1 107 ? -6.988 26.312 11.5 1 91.62 107 HIS B CA 1
ATOM 1814 C C . HIS B 1 107 ? -8.109 25.297 11.305 1 91.62 107 HIS B C 1
ATOM 1816 O O . HIS B 1 107 ? -9 25.5 10.477 1 91.62 107 HIS B O 1
ATOM 1822 N N . ARG B 1 108 ? -7.988 24.25 12.039 1 89.44 108 ARG B N 1
ATOM 1823 C CA . ARG B 1 108 ? -9.023 23.234 11.93 1 89.44 108 ARG B CA 1
ATOM 1824 C C . ARG B 1 108 ? -10.383 23.781 12.336 1 89.44 108 ARG B C 1
ATOM 1826 O O . ARG B 1 108 ? -11.383 23.578 11.641 1 89.44 108 ARG B O 1
ATOM 1833 N N . LEU B 1 109 ? -10.406 24.469 13.461 1 86.81 109 LEU B N 1
ATOM 1834 C CA . LEU B 1 109 ? -11.648 25.062 13.945 1 86.81 109 LEU B CA 1
ATOM 1835 C C . LEU B 1 109 ? -12.203 26.062 12.93 1 86.81 109 LEU B C 1
ATOM 1837 O O . LEU B 1 109 ? -13.406 26.078 12.664 1 86.81 109 LEU B O 1
ATOM 1841 N N . HIS B 1 110 ? -11.344 26.797 12.391 1 85.75 110 HIS B N 1
ATOM 1842 C CA . HIS B 1 110 ? -11.742 27.781 11.398 1 85.75 110 HIS B CA 1
ATOM 1843 C C . HIS B 1 110 ? -12.352 27.109 10.172 1 85.75 110 HIS B C 1
ATOM 1845 O O . HIS B 1 110 ? -13.375 27.562 9.656 1 85.75 110 HIS B O 1
ATOM 1851 N N . ARG B 1 111 ? -11.734 26.031 9.781 1 85 111 ARG B N 1
ATOM 1852 C CA . ARG B 1 111 ? -12.141 25.328 8.57 1 85 111 ARG B CA 1
ATOM 1853 C C . ARG B 1 111 ? -13.469 24.609 8.773 1 85 111 ARG B C 1
ATOM 1855 O O . ARG B 1 111 ? -14.305 24.562 7.867 1 85 111 ARG B O 1
ATOM 1862 N N . GLN B 1 112 ? -13.719 24.125 9.875 1 83.31 112 GLN B N 1
ATOM 1863 C CA . GLN B 1 112 ? -14.945 23.406 10.188 1 83.31 112 GLN B CA 1
ATOM 1864 C C . GLN B 1 112 ? -16.125 24.359 10.32 1 83.31 112 GLN B C 1
ATOM 1866 O O . GLN B 1 112 ? -17.281 23.984 10.062 1 83.31 112 GLN B O 1
ATOM 1871 N N . GLU B 1 113 ? -15.805 25.562 10.742 1 75.75 113 GLU B N 1
ATOM 1872 C CA . GLU B 1 113 ? -16.859 26.547 10.914 1 75.75 113 GLU B CA 1
ATOM 1873 C C . GLU B 1 113 ? -17.125 27.297 9.609 1 75.75 113 GLU B C 1
ATOM 1875 O O . GLU B 1 113 ? -18.203 27.875 9.43 1 75.75 113 GLU B O 1
ATOM 1880 N N . ALA B 1 114 ? -16.25 27.25 8.734 1 65.38 114 ALA B N 1
ATOM 1881 C CA . ALA B 1 114 ? -16.453 27.969 7.484 1 65.38 114 ALA B CA 1
ATOM 1882 C C . ALA B 1 114 ? -17.359 27.172 6.539 1 65.38 114 ALA B C 1
ATOM 1884 O O . ALA B 1 114 ? -17.375 25.938 6.586 1 65.38 114 ALA B O 1
#